Protein AF-A0A954T296-F1 (afdb_monomer_lite)

Foldseek 3Di:
DDDDDPDDDPPVVLVVVLVVVLVVVVVVPPPDDDDCPVVCVVVNVVSSCVSPDDPVVVVVVLVVVVVVVVVVLVPDPPNADDDDPVNLVVCLVVCVVVPPVVCVVDPRDHPVVNVVVVVVVVVDDDPPPPDDPDQPDVVVLVLLVVCCVPPLDDLVVSQVVCVVVVNPPADSVSSVVSVVVVVVDPPDDDPPSCPPPVPDD

pLDDT: mean 73.42, std 19.37, range [31.06, 94.88]

Structure (mmCIF, N/CA/C/O backbone):
data_AF-A0A954T296-F1
#
_entry.id   AF-A0A954T296-F1
#
loop_
_atom_site.group_PDB
_atom_site.id
_atom_site.type_symbol
_atom_site.label_atom_id
_atom_site.label_alt_id
_atom_site.label_comp_id
_atom_site.label_asym_id
_atom_site.label_entity_id
_atom_site.label_seq_id
_atom_site.pdbx_PDB_ins_code
_atom_site.Cartn_x
_atom_site.Cartn_y
_atom_site.Cartn_z
_atom_site.occupancy
_atom_site.B_iso_or_equiv
_atom_site.auth_seq_id
_atom_site.auth_comp_id
_atom_site.auth_asym_id
_atom_site.auth_atom_id
_atom_site.pdbx_PDB_model_num
ATOM 1 N N . MET A 1 1 ? -12.222 -3.143 -49.414 1.00 38.22 1 MET A N 1
ATOM 2 C CA . MET A 1 1 ? -10.826 -3.419 -49.016 1.00 38.22 1 MET A CA 1
ATOM 3 C C . MET A 1 1 ? -9.950 -2.341 -49.631 1.00 38.22 1 MET A C 1
ATOM 5 O O . MET A 1 1 ? -9.717 -2.391 -50.827 1.00 38.22 1 MET A O 1
ATOM 9 N N . SER A 1 2 ? -9.554 -1.333 -48.853 1.00 31.06 2 SER A N 1
ATOM 10 C CA . SER A 1 2 ? -8.568 -0.336 -49.282 1.00 31.06 2 SER A CA 1
ATOM 11 C C . SER A 1 2 ? -7.450 -0.344 -48.249 1.00 31.06 2 SER A C 1
ATOM 13 O O . SER A 1 2 ? -7.692 -0.088 -47.070 1.00 31.06 2 SER A O 1
ATOM 15 N N . LEU A 1 3 ? -6.270 -0.775 -48.687 1.00 32.06 3 LEU A N 1
ATOM 16 C CA . LEU A 1 3 ? -5.048 -0.835 -47.899 1.00 32.06 3 LEU A CA 1
ATOM 17 C C . LEU A 1 3 ? -4.532 0.596 -47.731 1.00 32.06 3 LEU A C 1
ATOM 19 O O . LEU A 1 3 ? -4.208 1.255 -48.716 1.00 32.06 3 LEU A O 1
ATOM 23 N N . ILE A 1 4 ? -4.463 1.080 -46.491 1.00 33.69 4 ILE A N 1
ATOM 24 C CA . ILE A 1 4 ? -3.758 2.324 -46.183 1.00 33.69 4 ILE A CA 1
ATOM 25 C C . ILE A 1 4 ? -2.266 2.012 -46.303 1.00 33.69 4 ILE A C 1
ATOM 27 O O . ILE A 1 4 ? -1.708 1.242 -45.523 1.00 33.69 4 ILE A O 1
ATOM 31 N N . SER A 1 5 ? -1.659 2.567 -47.348 1.00 33.56 5 SER A N 1
ATOM 32 C CA . SER A 1 5 ? -0.231 2.496 -47.625 1.00 33.56 5 SER A CA 1
ATOM 33 C C . SER A 1 5 ? 0.535 3.147 -46.472 1.00 33.56 5 SER A C 1
ATOM 35 O O . SER A 1 5 ? 0.354 4.332 -46.199 1.00 33.56 5 SER A O 1
ATOM 37 N N . VAL A 1 6 ? 1.368 2.371 -45.776 1.00 37.09 6 VAL A N 1
ATOM 38 C CA . VAL A 1 6 ? 2.318 2.895 -44.790 1.00 37.09 6 VAL A CA 1
ATOM 39 C C . VAL A 1 6 ? 3.430 3.583 -45.574 1.00 37.09 6 VAL A C 1
ATOM 41 O O . VAL 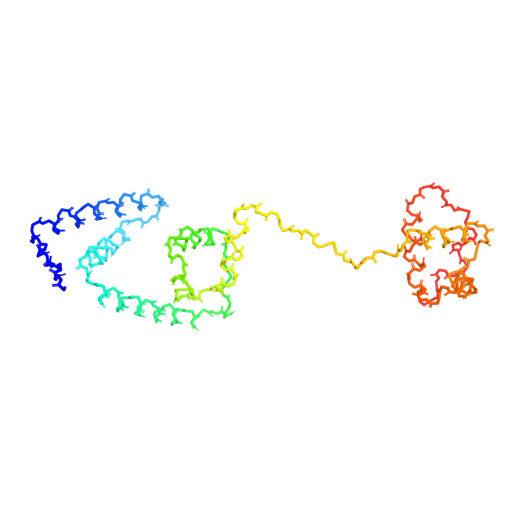A 1 6 ? 4.346 2.944 -46.093 1.00 37.09 6 VAL A O 1
ATOM 44 N N . SER A 1 7 ? 3.301 4.897 -45.724 1.00 35.94 7 SER A N 1
ATOM 45 C CA . SER A 1 7 ? 4.338 5.771 -46.258 1.00 35.94 7 SER A CA 1
ATOM 46 C C . SER A 1 7 ? 5.620 5.611 -45.439 1.00 35.94 7 SER A C 1
ATOM 48 O O . SER A 1 7 ? 5.612 5.772 -44.218 1.00 35.94 7 SER A O 1
ATOM 50 N N . ARG A 1 8 ? 6.714 5.271 -46.136 1.00 38.06 8 ARG A N 1
ATOM 51 C CA . ARG A 1 8 ? 8.088 5.319 -45.622 1.00 38.06 8 ARG A CA 1
ATOM 52 C C . ARG A 1 8 ? 8.321 6.671 -44.959 1.00 38.06 8 ARG A C 1
ATOM 54 O O . ARG A 1 8 ? 8.114 7.702 -45.586 1.00 38.06 8 ARG A O 1
ATOM 61 N N . ILE A 1 9 ? 8.768 6.634 -43.713 1.00 41.69 9 ILE A N 1
ATOM 62 C CA . ILE A 1 9 ? 9.312 7.794 -43.017 1.00 41.69 9 ILE A CA 1
ATOM 63 C C . ILE A 1 9 ? 10.665 8.098 -43.670 1.00 41.69 9 ILE A C 1
ATOM 65 O O . ILE A 1 9 ? 11.522 7.215 -43.756 1.00 41.69 9 ILE A O 1
ATOM 69 N N . ASP A 1 10 ? 10.824 9.317 -44.183 1.00 37.44 10 ASP A N 1
ATOM 70 C CA . ASP A 1 10 ? 12.062 9.779 -44.804 1.00 37.44 10 ASP A CA 1
ATOM 71 C C . ASP A 1 10 ? 13.219 9.768 -43.782 1.00 37.44 10 ASP A C 1
ATOM 73 O O . ASP A 1 10 ? 13.069 10.291 -42.672 1.00 37.44 10 ASP A O 1
ATOM 77 N N . PRO A 1 11 ? 14.406 9.237 -44.135 1.00 47.84 11 PRO A N 1
ATOM 78 C CA . PRO A 1 11 ? 15.534 9.079 -43.209 1.00 47.84 11 PRO A CA 1
ATOM 79 C C . PRO A 1 11 ? 16.106 10.407 -42.676 1.00 47.84 11 PRO A C 1
ATOM 81 O O . PRO A 1 11 ? 16.862 10.400 -41.709 1.00 47.84 11 PRO A O 1
ATOM 84 N N . GLY A 1 12 ? 15.724 11.551 -43.259 1.00 45.34 12 GLY A N 1
ATOM 85 C CA . GLY A 1 12 ? 16.103 12.889 -42.787 1.00 45.34 12 GLY A CA 1
ATOM 86 C C . GLY A 1 12 ? 15.240 13.447 -41.645 1.00 45.34 12 GLY A C 1
ATOM 87 O O . GLY A 1 12 ? 15.661 14.393 -40.987 1.00 45.34 12 GLY A O 1
ATOM 88 N N . GLN A 1 13 ? 14.059 12.875 -41.373 1.00 44.88 13 GLN A N 1
ATOM 89 C CA . GLN A 1 13 ? 13.186 13.319 -40.270 1.00 44.88 13 GLN A CA 1
ATOM 90 C C . GLN A 1 13 ? 13.505 12.626 -38.936 1.00 44.88 13 GLN A C 1
ATOM 92 O O . GLN A 1 13 ? 13.221 13.180 -37.876 1.00 44.88 13 GLN A O 1
ATOM 97 N N . GLY A 1 14 ? 14.145 11.450 -38.972 1.00 43.03 14 GLY A N 1
ATOM 98 C CA . GLY A 1 14 ? 14.563 10.724 -37.766 1.00 43.03 14 GLY A CA 1
ATOM 99 C C . GLY A 1 14 ? 15.641 11.457 -36.963 1.00 43.03 14 GLY A C 1
ATOM 100 O O . GLY A 1 14 ? 15.586 11.471 -35.740 1.00 43.03 14 GLY A O 1
ATOM 101 N N . PHE A 1 15 ? 16.569 12.142 -37.639 1.00 46.16 15 PHE A N 1
ATOM 102 C CA . PHE A 1 15 ? 17.674 12.855 -36.990 1.00 46.16 15 PHE A CA 1
ATOM 103 C C . PHE A 1 15 ? 17.194 14.050 -36.147 1.00 46.16 15 PHE A C 1
ATOM 105 O O . PHE A 1 15 ? 17.626 14.216 -35.011 1.00 46.16 15 PHE A O 1
ATOM 112 N N . LEU A 1 16 ? 16.233 14.830 -36.657 1.00 42.69 16 LEU A N 1
ATOM 113 C CA . LEU A 1 16 ? 15.689 15.998 -35.951 1.00 42.69 16 LEU A CA 1
ATOM 114 C C . LEU A 1 16 ? 14.799 15.612 -34.760 1.00 42.69 16 LEU A C 1
ATOM 116 O O . LEU A 1 16 ? 14.793 16.312 -3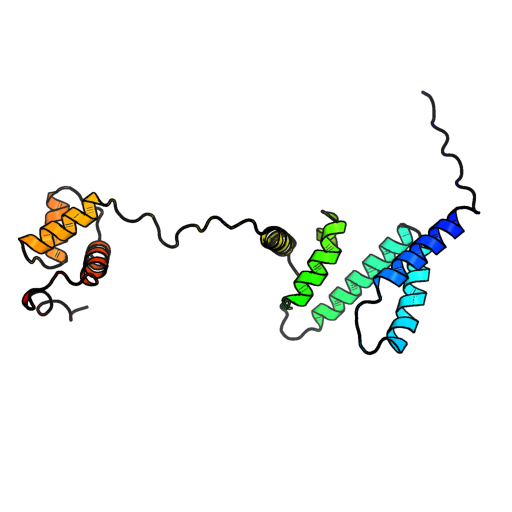3.750 1.00 42.69 16 LEU A O 1
ATOM 120 N N . LEU A 1 17 ? 14.079 14.486 -34.844 1.00 51.41 17 LEU A N 1
ATOM 121 C CA . LEU A 1 17 ? 13.329 13.941 -33.705 1.00 51.41 17 LEU A CA 1
ATOM 122 C C . LEU A 1 17 ? 14.270 13.394 -32.625 1.00 51.41 17 LEU A C 1
ATOM 124 O O . LEU A 1 17 ? 14.007 13.561 -31.440 1.00 51.41 17 LEU A O 1
ATOM 128 N N . GLN A 1 18 ? 15.387 12.791 -33.023 1.00 51.03 18 GLN A N 1
ATOM 129 C CA . GLN A 1 18 ? 16.366 12.219 -32.104 1.00 51.03 18 GLN A CA 1
ATOM 130 C C . GLN A 1 18 ? 17.179 13.292 -31.367 1.00 51.03 18 GLN A C 1
ATOM 132 O O . GLN A 1 18 ? 17.435 13.154 -30.173 1.00 51.03 18 GLN A O 1
ATOM 137 N N . GLU A 1 19 ? 17.521 14.389 -32.044 1.00 51.81 19 GLU A N 1
ATOM 138 C CA . GLU A 1 19 ? 18.180 15.550 -31.436 1.00 51.81 19 GLU A CA 1
ATOM 139 C C . GLU A 1 19 ? 17.227 16.318 -30.502 1.00 51.81 19 GLU A C 1
ATOM 141 O O . GLU A 1 19 ? 17.625 16.732 -29.413 1.00 51.81 19 GLU A O 1
ATOM 146 N N . ALA A 1 20 ? 15.942 16.433 -30.865 1.00 54.97 20 ALA A N 1
ATOM 147 C CA . ALA A 1 20 ? 14.915 17.015 -29.999 1.00 54.97 20 ALA A CA 1
ATOM 148 C C . ALA A 1 20 ? 14.696 16.187 -28.720 1.00 54.97 20 ALA A C 1
ATOM 150 O O . ALA A 1 20 ? 14.725 16.747 -27.626 1.00 54.97 20 ALA A O 1
ATOM 151 N N . VAL A 1 21 ? 14.565 14.860 -28.842 1.00 59.75 21 VAL A N 1
ATOM 152 C CA . VAL A 1 21 ? 14.421 13.945 -27.694 1.00 59.75 21 VAL A CA 1
ATOM 153 C C . VAL A 1 21 ? 15.677 13.952 -26.819 1.00 59.75 21 VAL A C 1
ATOM 155 O O . VAL A 1 21 ? 15.570 13.988 -25.595 1.00 59.75 21 VAL A O 1
ATOM 158 N N . TYR A 1 22 ? 16.873 13.980 -27.418 1.00 60.78 22 TYR A N 1
ATOM 159 C CA . TYR A 1 22 ? 18.129 14.083 -26.672 1.00 60.78 22 TYR A CA 1
ATOM 160 C C . TYR A 1 22 ? 18.211 15.394 -25.876 1.00 60.78 22 TYR A C 1
ATOM 162 O O . TYR A 1 22 ? 18.484 15.369 -24.675 1.00 60.78 22 TYR A O 1
ATOM 170 N N . ASN A 1 23 ? 17.905 16.530 -26.506 1.00 58.56 23 ASN A N 1
ATOM 171 C CA . ASN A 1 23 ? 17.938 17.838 -25.851 1.00 58.56 23 ASN A CA 1
ATOM 172 C C . ASN A 1 23 ? 16.878 17.969 -24.743 1.00 58.56 23 ASN A C 1
ATOM 174 O O . ASN A 1 23 ? 17.166 18.556 -23.697 1.00 58.56 23 ASN A O 1
ATOM 178 N N . GLU A 1 24 ? 15.693 17.381 -24.930 1.00 61.31 24 GLU A N 1
ATOM 179 C CA . GLU A 1 24 ? 14.612 17.340 -23.934 1.00 61.31 24 GLU A CA 1
ATOM 180 C C . GLU A 1 24 ? 14.962 16.428 -22.738 1.00 61.31 24 GLU A C 1
ATOM 182 O O . GLU A 1 24 ? 14.734 16.788 -21.580 1.00 61.31 24 GLU A O 1
ATOM 187 N N . CYS A 1 25 ? 15.614 15.285 -22.982 1.00 49.03 25 CYS A N 1
ATOM 188 C CA . CYS A 1 25 ? 16.133 14.414 -21.921 1.00 49.03 25 CYS A CA 1
ATOM 189 C C . CYS A 1 25 ? 17.262 15.067 -21.110 1.00 49.03 25 CYS A C 1
ATOM 191 O O . CYS A 1 25 ? 17.300 14.913 -19.888 1.00 49.03 25 CYS A O 1
ATOM 193 N N . VAL A 1 26 ? 18.168 15.801 -21.764 1.00 57.69 26 VAL A N 1
ATOM 194 C CA . VAL A 1 26 ? 19.295 16.481 -21.102 1.00 57.69 26 VAL A CA 1
ATOM 195 C C . VAL A 1 26 ? 18.815 17.644 -20.225 1.00 57.69 26 VAL A C 1
ATOM 197 O O . VAL A 1 26 ? 19.321 17.816 -19.117 1.00 57.69 26 VAL A O 1
ATOM 200 N N . THR A 1 27 ? 17.797 18.401 -20.650 1.00 56.06 27 THR A N 1
ATOM 201 C CA . THR A 1 27 ? 17.244 19.503 -19.834 1.00 56.06 27 THR A CA 1
ATOM 202 C C . THR A 1 27 ? 16.496 19.017 -18.589 1.00 56.06 27 THR A C 1
ATOM 204 O O . THR A 1 27 ? 16.516 19.694 -17.562 1.00 56.06 27 THR A O 1
ATOM 207 N N . LEU A 1 28 ? 15.879 17.830 -18.620 1.00 50.50 28 LEU A N 1
ATOM 208 C CA . LEU A 1 28 ? 15.140 17.279 -17.473 1.00 50.50 28 LEU A CA 1
ATOM 209 C C . LEU A 1 28 ? 16.024 16.762 -16.320 1.00 50.50 28 LEU A C 1
ATOM 211 O O . LEU A 1 28 ? 15.500 16.510 -15.232 1.00 50.50 28 LEU A O 1
ATOM 215 N N . LEU A 1 29 ? 17.334 16.601 -16.532 1.00 51.47 29 LEU A N 1
ATOM 216 C CA . LEU A 1 29 ? 18.270 16.052 -15.540 1.00 51.47 29 LEU A CA 1
ATOM 217 C C . LEU A 1 29 ? 19.003 17.115 -14.702 1.00 51.47 29 LEU A C 1
ATOM 219 O O . LEU A 1 29 ? 19.676 16.760 -13.742 1.00 51.47 29 LEU A O 1
ATOM 223 N N . GLN A 1 30 ? 18.829 18.409 -14.984 1.00 45.38 30 GLN A N 1
ATOM 224 C CA . GLN A 1 30 ? 19.589 19.504 -14.355 1.00 45.38 30 GLN A CA 1
ATOM 225 C C . GLN A 1 30 ? 19.164 19.862 -12.910 1.00 45.38 30 GLN A C 1
ATOM 227 O O . GLN A 1 30 ? 19.377 20.986 -12.462 1.00 45.38 30 GLN A O 1
ATOM 232 N N . THR A 1 31 ? 18.550 18.946 -12.153 1.00 44.22 31 THR A N 1
ATOM 233 C CA . THR A 1 31 ? 18.159 19.201 -10.753 1.00 44.22 31 THR A CA 1
ATOM 234 C C . THR A 1 31 ? 18.686 18.137 -9.798 1.00 44.22 31 THR A C 1
ATOM 236 O O . THR A 1 31 ? 17.891 17.453 -9.156 1.00 44.22 31 THR A O 1
ATOM 239 N N . THR A 1 32 ? 20.001 18.003 -9.671 1.00 44.06 32 THR A N 1
ATOM 240 C CA . THR A 1 32 ? 20.633 17.488 -8.447 1.00 44.06 32 THR A CA 1
ATOM 241 C C . THR A 1 32 ? 22.044 18.041 -8.358 1.00 44.06 32 THR A C 1
ATOM 243 O O . THR A 1 32 ? 22.894 17.636 -9.131 1.00 44.06 32 THR A O 1
ATOM 246 N N . ASP A 1 33 ? 22.284 18.952 -7.418 1.00 46.22 33 ASP A N 1
ATOM 247 C CA . ASP A 1 33 ? 23.637 19.336 -7.028 1.00 46.22 33 ASP A CA 1
ATOM 248 C C . ASP A 1 33 ? 24.340 18.144 -6.344 1.00 46.22 33 ASP A C 1
ATOM 250 O O . ASP A 1 33 ? 23.827 17.635 -5.338 1.00 46.22 33 ASP A O 1
ATOM 254 N N . HIS A 1 34 ? 25.519 17.772 -6.870 1.00 50.69 34 HIS A N 1
ATOM 255 C CA . HIS A 1 34 ? 26.715 17.187 -6.221 1.00 50.69 34 HIS A CA 1
ATOM 256 C C . HIS A 1 34 ? 27.214 15.851 -6.833 1.00 50.69 34 HIS A C 1
ATOM 258 O O . HIS A 1 34 ? 26.543 14.824 -6.744 1.00 50.69 34 HIS A O 1
ATOM 264 N N . ASP A 1 35 ? 28.457 15.901 -7.350 1.00 50.50 35 ASP A N 1
ATOM 265 C CA . ASP A 1 35 ? 29.297 14.871 -8.012 1.00 50.50 35 ASP A CA 1
ATOM 266 C C . ASP A 1 35 ? 28.974 14.489 -9.483 1.00 50.50 35 ASP A C 1
ATOM 268 O O . ASP A 1 35 ? 29.150 13.347 -9.912 1.00 50.50 35 ASP A O 1
ATOM 272 N N . ASP A 1 36 ? 28.567 15.462 -10.305 1.00 53.78 36 ASP A N 1
ATOM 273 C CA . ASP A 1 36 ? 28.032 15.219 -11.658 1.00 53.78 36 ASP A CA 1
ATOM 274 C C . ASP A 1 36 ? 29.065 14.884 -12.760 1.00 53.78 36 ASP A C 1
ATOM 276 O O . ASP A 1 36 ? 28.729 14.191 -13.718 1.00 53.78 36 ASP A O 1
ATOM 280 N N . THR A 1 37 ? 30.347 15.257 -12.643 1.00 57.06 37 THR A N 1
ATOM 281 C CA . THR A 1 37 ? 31.303 15.143 -13.775 1.00 57.06 37 THR A CA 1
ATOM 282 C C . THR A 1 37 ? 31.635 13.700 -14.192 1.00 57.06 37 THR A C 1
ATOM 284 O O . THR A 1 37 ? 31.927 13.437 -15.360 1.00 57.06 37 THR A O 1
ATOM 287 N N . GLU A 1 38 ? 31.603 12.739 -13.264 1.00 56.12 38 GLU A N 1
ATOM 288 C CA . GLU A 1 38 ? 31.856 11.321 -13.578 1.00 56.12 38 GLU A CA 1
ATOM 289 C C . GLU A 1 38 ? 30.573 10.584 -13.992 1.00 56.12 38 GLU A C 1
ATOM 291 O O . GLU A 1 38 ? 30.613 9.685 -14.834 1.00 56.12 38 GLU A O 1
ATOM 296 N N . MET A 1 39 ? 29.423 11.007 -13.460 1.00 52.41 39 MET A N 1
ATOM 297 C CA . MET A 1 39 ? 28.110 10.484 -13.839 1.00 52.41 39 MET A CA 1
ATOM 298 C C . MET A 1 39 ? 27.710 10.939 -15.246 1.00 52.41 39 MET A C 1
ATOM 300 O O . MET A 1 39 ? 27.230 10.121 -16.030 1.00 52.41 39 MET A O 1
ATOM 304 N N . GLU A 1 40 ? 27.981 12.191 -15.618 1.00 58.53 40 GLU A N 1
ATOM 305 C CA . GLU A 1 40 ? 27.743 12.732 -16.963 1.00 58.53 40 GLU A CA 1
ATOM 306 C C . GLU A 1 40 ? 28.416 11.873 -18.046 1.00 58.53 40 GLU A C 1
ATOM 308 O O . GLU A 1 40 ? 27.786 11.489 -19.035 1.00 58.53 40 GLU A O 1
ATOM 313 N N . LYS A 1 41 ? 29.670 11.462 -17.825 1.00 61.50 41 LYS A N 1
ATOM 314 C CA . LYS A 1 41 ? 30.449 10.661 -18.789 1.00 61.50 41 LYS A CA 1
ATOM 315 C C . LYS A 1 41 ? 29.846 9.288 -19.081 1.00 61.50 41 LYS A C 1
ATOM 317 O O . LYS A 1 41 ? 30.090 8.745 -20.155 1.00 61.50 41 LYS A O 1
ATOM 322 N N . ILE A 1 42 ? 29.078 8.724 -18.149 1.00 65.38 42 ILE A N 1
ATOM 323 C CA . ILE A 1 42 ? 28.449 7.403 -18.296 1.00 65.38 42 ILE A CA 1
ATOM 324 C C . ILE A 1 42 ? 26.989 7.546 -18.742 1.00 65.38 42 ILE A C 1
ATOM 326 O O . ILE A 1 42 ? 26.513 6.783 -19.583 1.00 65.38 42 ILE A O 1
ATOM 330 N N . VAL A 1 43 ? 26.278 8.545 -18.222 1.00 66.38 43 VAL A N 1
ATOM 331 C CA . VAL A 1 43 ? 24.852 8.751 -18.490 1.00 66.38 43 VAL A CA 1
ATOM 332 C C . VAL A 1 43 ? 24.618 9.271 -19.912 1.00 66.38 43 VAL A C 1
ATOM 334 O O . VAL A 1 43 ? 23.711 8.782 -20.584 1.00 66.38 43 VAL A O 1
ATOM 337 N N . HIS A 1 44 ? 25.456 10.177 -20.427 1.00 70.62 44 HIS A N 1
ATOM 338 C CA . HIS A 1 44 ? 25.314 10.711 -21.789 1.00 70.62 44 HIS A CA 1
ATOM 339 C C . HIS A 1 44 ? 25.415 9.659 -22.910 1.00 70.62 44 HIS A C 1
ATOM 341 O O . HIS A 1 44 ? 24.511 9.615 -23.750 1.00 70.62 44 HIS A O 1
ATOM 347 N N . PRO A 1 45 ? 26.437 8.779 -22.957 1.00 75.75 45 PRO A N 1
ATOM 348 C CA . PRO A 1 45 ? 26.507 7.750 -23.993 1.00 75.75 45 PRO A CA 1
ATOM 349 C C . PRO A 1 45 ? 25.400 6.700 -23.851 1.00 75.75 45 PRO A C 1
ATOM 351 O O . PRO A 1 45 ? 24.890 6.220 -24.863 1.00 75.75 45 PRO A O 1
ATOM 354 N N . LEU A 1 46 ? 24.970 6.379 -22.625 1.00 70.88 46 LEU A N 1
ATOM 355 C CA . LEU A 1 46 ? 23.828 5.486 -22.407 1.00 70.88 46 LEU A CA 1
ATOM 356 C C . LEU A 1 46 ? 22.521 6.093 -22.923 1.00 70.88 46 LEU A C 1
ATOM 358 O O . LEU A 1 46 ? 21.752 5.399 -23.582 1.00 70.88 46 LEU A O 1
ATOM 362 N N . LEU A 1 47 ? 22.281 7.382 -22.678 1.00 72.56 47 LEU A N 1
ATOM 363 C CA . LEU A 1 47 ? 21.109 8.087 -23.198 1.00 72.56 47 LEU A CA 1
ATOM 364 C C . LEU A 1 47 ? 21.118 8.151 -24.726 1.00 72.56 47 LEU A C 1
ATOM 366 O O . LEU A 1 47 ? 20.088 7.893 -25.342 1.00 72.56 47 LEU A O 1
ATOM 370 N N . ALA A 1 48 ? 22.269 8.424 -25.345 1.00 73.81 48 ALA A N 1
ATOM 371 C CA . ALA A 1 48 ? 22.405 8.420 -26.802 1.00 73.81 48 ALA A CA 1
ATOM 372 C C . ALA A 1 48 ? 22.170 7.019 -27.404 1.00 73.81 48 ALA A C 1
ATOM 374 O O . ALA A 1 48 ? 21.514 6.881 -28.440 1.00 73.81 48 ALA A O 1
ATOM 375 N N . MET A 1 49 ? 22.654 5.969 -26.734 1.00 75.19 49 MET A N 1
ATOM 376 C CA . MET A 1 49 ? 22.402 4.580 -27.125 1.00 75.19 49 MET A CA 1
ATOM 377 C C . MET A 1 49 ? 20.914 4.223 -27.003 1.00 75.19 49 MET A C 1
ATOM 379 O O . MET A 1 49 ? 20.350 3.648 -27.922 1.00 75.19 49 MET A O 1
ATOM 383 N N . ILE A 1 50 ? 20.253 4.606 -25.909 1.00 75.56 50 ILE A N 1
ATOM 384 C CA . ILE A 1 50 ? 18.817 4.364 -25.699 1.00 75.56 50 ILE A CA 1
ATOM 385 C C . ILE A 1 50 ? 17.967 5.154 -26.705 1.00 75.56 50 ILE A C 1
ATOM 387 O O . ILE A 1 50 ? 17.019 4.605 -27.255 1.00 75.56 50 ILE A O 1
ATOM 391 N N . ALA A 1 51 ? 18.316 6.411 -26.989 1.00 74.62 51 ALA A N 1
ATOM 392 C CA . ALA A 1 51 ? 17.591 7.263 -27.935 1.00 74.62 51 ALA A CA 1
ATOM 393 C C . ALA A 1 51 ? 17.717 6.798 -29.397 1.00 74.62 51 ALA A C 1
ATOM 395 O O . ALA A 1 51 ? 16.863 7.122 -30.217 1.00 74.62 51 ALA A O 1
ATOM 396 N N . SER A 1 52 ? 18.776 6.048 -29.722 1.00 74.31 52 SER A N 1
ATOM 397 C CA . SER A 1 52 ? 18.994 5.449 -31.047 1.00 74.31 52 SER A CA 1
ATOM 398 C C . SER A 1 52 ? 18.543 3.987 -31.146 1.00 74.31 52 SER A C 1
ATOM 400 O O . SER A 1 52 ? 18.561 3.419 -32.239 1.00 74.31 52 SER A O 1
ATOM 402 N N . ALA A 1 53 ? 18.140 3.376 -30.029 1.00 76.56 53 ALA A N 1
ATOM 403 C CA . ALA A 1 53 ? 17.773 1.970 -29.957 1.00 76.56 53 ALA A CA 1
ATOM 404 C C . ALA A 1 53 ? 16.345 1.713 -30.456 1.00 76.56 53 ALA A C 1
ATOM 406 O O . ALA A 1 53 ? 15.409 2.471 -30.206 1.00 76.56 53 ALA A O 1
ATOM 407 N N . THR A 1 54 ? 16.165 0.574 -31.117 1.00 80.75 54 THR A N 1
ATOM 408 C CA . THR A 1 54 ? 14.847 0.039 -31.476 1.00 80.75 54 THR A CA 1
ATOM 409 C C . THR A 1 54 ? 14.126 -0.545 -30.254 1.00 80.75 54 THR A C 1
ATOM 411 O O . THR A 1 54 ? 14.761 -0.981 -29.293 1.00 80.75 54 THR A O 1
ATOM 414 N N . ASP A 1 55 ? 12.795 -0.679 -30.306 1.00 80.00 55 ASP A N 1
ATOM 415 C CA . ASP A 1 55 ? 11.993 -1.271 -29.213 1.00 80.00 55 ASP A CA 1
ATOM 416 C C . ASP A 1 55 ? 12.501 -2.652 -28.753 1.00 80.00 55 ASP A C 1
ATOM 418 O O . ASP A 1 55 ? 12.437 -3.004 -27.573 1.00 80.00 55 ASP A O 1
ATOM 422 N N . ARG A 1 56 ? 13.051 -3.449 -29.681 1.00 80.19 56 ARG A N 1
ATOM 423 C CA . ARG A 1 56 ? 13.633 -4.769 -29.378 1.00 80.19 56 ARG A CA 1
ATOM 424 C C . ARG A 1 56 ? 14.927 -4.670 -28.577 1.00 80.19 56 ARG A C 1
ATOM 426 O O . ARG A 1 56 ? 15.215 -5.558 -27.778 1.00 80.19 56 ARG A O 1
ATOM 433 N N . GLU A 1 57 ? 15.724 -3.639 -28.816 1.00 82.50 57 GLU A N 1
ATOM 434 C CA . GLU A 1 57 ? 16.963 -3.385 -28.081 1.00 82.50 57 GLU A CA 1
ATOM 435 C C . GLU A 1 57 ? 16.654 -2.822 -26.694 1.00 82.50 57 GLU A C 1
ATOM 437 O O . GLU A 1 57 ? 17.211 -3.308 -25.710 1.00 82.50 57 GLU A O 1
ATOM 442 N N . LEU A 1 58 ? 15.671 -1.922 -26.590 1.00 86.00 58 LEU A N 1
ATOM 443 C CA . LEU A 1 58 ? 15.169 -1.430 -25.303 1.00 86.00 58 LEU A CA 1
ATOM 444 C C . LEU A 1 58 ? 14.668 -2.568 -24.406 1.00 86.00 58 LEU A C 1
ATOM 446 O O . LEU A 1 58 ? 14.992 -2.605 -23.218 1.00 86.00 58 LEU A O 1
ATOM 450 N N . ALA A 1 59 ? 13.942 -3.540 -24.968 1.00 86.25 59 ALA A N 1
ATOM 451 C CA . ALA A 1 59 ? 13.492 -4.715 -24.222 1.00 86.25 59 ALA A CA 1
ATOM 452 C C . ALA A 1 59 ? 14.667 -5.517 -23.628 1.00 86.25 59 ALA A C 1
ATOM 454 O O . ALA A 1 59 ? 14.622 -5.892 -22.454 1.00 86.25 59 ALA A O 1
ATOM 455 N N . LYS A 1 60 ? 15.746 -5.717 -24.401 1.00 89.62 60 LYS A N 1
ATOM 456 C CA . LYS A 1 60 ? 16.964 -6.399 -23.928 1.00 89.62 60 LYS A CA 1
ATOM 457 C C . LYS A 1 60 ? 17.663 -5.618 -22.816 1.00 89.62 60 LYS A C 1
ATOM 459 O O . LYS A 1 60 ? 18.131 -6.221 -21.853 1.00 89.62 60 LYS A O 1
ATOM 464 N N . TYR A 1 61 ? 17.717 -4.290 -22.916 1.00 88.94 61 TYR A N 1
ATOM 465 C CA . TYR A 1 61 ? 18.290 -3.452 -21.859 1.00 88.94 61 TYR A CA 1
ATOM 466 C C . TYR A 1 61 ? 17.482 -3.536 -20.564 1.00 88.94 61 TYR A C 1
ATOM 468 O O . TYR A 1 61 ? 18.061 -3.694 -19.490 1.00 88.94 61 TYR A O 1
ATOM 476 N N . VAL A 1 62 ? 16.149 -3.498 -20.647 1.00 89.69 62 VAL A N 1
ATOM 477 C CA . VAL A 1 62 ? 15.283 -3.664 -19.471 1.00 89.69 62 VAL A CA 1
ATOM 478 C C . VAL A 1 62 ? 15.473 -5.041 -18.835 1.00 89.69 62 VAL A C 1
ATOM 480 O O . VAL A 1 62 ? 15.547 -5.134 -17.611 1.00 89.69 62 VAL A O 1
ATOM 483 N N . GLU A 1 63 ? 15.570 -6.103 -19.635 1.00 91.19 63 GLU A N 1
ATOM 484 C CA . GLU A 1 63 ? 15.815 -7.461 -19.136 1.00 91.19 63 GLU A CA 1
ATOM 485 C C . GLU A 1 63 ? 17.153 -7.559 -18.390 1.00 91.19 63 GLU A C 1
ATOM 487 O O . GLU A 1 63 ? 17.194 -8.041 -17.255 1.00 91.19 63 GLU A O 1
ATOM 492 N N . PHE A 1 64 ? 18.221 -7.014 -18.973 1.00 93.12 64 PHE A N 1
ATOM 493 C CA . PHE A 1 64 ? 19.537 -6.960 -18.340 1.00 93.12 64 PHE A CA 1
ATOM 494 C C . PHE A 1 64 ? 19.503 -6.197 -17.006 1.00 93.12 64 PHE A C 1
ATOM 496 O O . PHE A 1 64 ? 19.924 -6.723 -15.974 1.00 93.12 64 PHE A O 1
ATOM 503 N N . LEU A 1 65 ? 18.915 -4.995 -16.989 1.00 92.19 65 LEU A N 1
ATOM 504 C CA . LEU A 1 65 ? 18.809 -4.173 -15.779 1.00 92.19 65 LEU A CA 1
ATOM 505 C C . LEU A 1 65 ? 17.930 -4.820 -14.698 1.00 92.19 65 LEU A C 1
ATOM 507 O O . LEU A 1 65 ? 18.173 -4.630 -13.502 1.00 92.19 65 LEU A O 1
ATOM 511 N N . LYS A 1 66 ? 16.900 -5.587 -15.079 1.00 91.62 66 LYS A N 1
ATOM 512 C CA . LYS A 1 66 ? 16.097 -6.372 -14.127 1.00 91.62 66 LYS A CA 1
ATOM 513 C C . LYS A 1 66 ? 16.944 -7.451 -13.456 1.00 91.62 66 LYS A C 1
ATOM 515 O O . LYS A 1 66 ? 16.829 -7.625 -12.239 1.00 91.62 66 LYS A O 1
ATOM 520 N N . GLU A 1 67 ? 17.799 -8.134 -14.211 1.00 94.81 67 GLU A N 1
ATOM 521 C CA . GLU A 1 67 ? 18.668 -9.177 -13.665 1.00 94.81 67 GLU A CA 1
ATOM 522 C C . GLU A 1 67 ? 19.788 -8.596 -12.790 1.00 94.81 67 GLU A C 1
ATOM 524 O O . GLU A 1 67 ? 20.015 -9.089 -11.683 1.00 94.81 67 GLU A O 1
ATOM 529 N N . GLU A 1 68 ? 20.406 -7.478 -13.181 1.00 94.50 68 GLU A N 1
ATOM 530 C CA . GLU A 1 68 ? 21.347 -6.768 -12.302 1.00 94.50 68 GLU A CA 1
ATOM 531 C C . GLU A 1 68 ? 20.688 -6.360 -10.980 1.00 94.50 68 GLU A C 1
ATOM 533 O O . GLU A 1 68 ? 21.208 -6.650 -9.898 1.00 94.50 68 GLU A O 1
ATOM 538 N N . ASN A 1 69 ? 19.490 -5.766 -11.043 1.00 93.00 69 ASN A N 1
ATOM 539 C CA . ASN A 1 69 ? 18.721 -5.427 -9.847 1.00 93.00 69 ASN A CA 1
ATOM 540 C C . ASN A 1 69 ? 18.424 -6.662 -8.988 1.00 93.00 69 ASN A C 1
ATOM 542 O O . ASN A 1 69 ? 18.480 -6.585 -7.758 1.00 93.00 69 ASN A O 1
ATOM 546 N N . ARG A 1 70 ? 18.128 -7.813 -9.598 1.00 91.25 70 ARG A N 1
ATOM 547 C CA . ARG A 1 70 ? 17.910 -9.072 -8.875 1.00 91.25 70 ARG A CA 1
ATOM 548 C C . ARG A 1 70 ? 19.165 -9.513 -8.123 1.00 91.25 70 ARG A C 1
ATOM 550 O O . ARG A 1 70 ? 19.069 -9.838 -6.936 1.00 91.25 70 ARG A O 1
ATOM 557 N N . ILE A 1 71 ? 20.324 -9.483 -8.779 1.00 93.69 71 ILE A N 1
ATOM 558 C CA . ILE A 1 71 ? 21.618 -9.844 -8.186 1.00 93.69 71 ILE A CA 1
ATOM 559 C C . ILE A 1 71 ? 21.960 -8.897 -7.033 1.00 93.69 71 ILE A C 1
ATOM 561 O O . ILE A 1 71 ? 22.309 -9.355 -5.942 1.00 93.69 71 ILE A O 1
ATOM 565 N N . LEU A 1 72 ? 21.817 -7.586 -7.239 1.00 91.31 72 LEU A N 1
ATOM 566 C CA . LEU A 1 72 ? 22.082 -6.581 -6.209 1.00 91.31 72 LEU A CA 1
ATOM 567 C C . LEU A 1 72 ? 21.198 -6.805 -4.983 1.00 91.31 72 LEU A C 1
ATOM 569 O O . LEU A 1 72 ? 21.697 -6.855 -3.860 1.00 91.31 72 LEU A O 1
ATOM 573 N N . ARG A 1 73 ? 19.899 -7.035 -5.189 1.00 88.88 73 ARG A N 1
ATOM 574 C CA . ARG A 1 73 ? 18.948 -7.309 -4.102 1.00 88.88 73 ARG A CA 1
ATOM 575 C C . ARG A 1 73 ? 19.273 -8.592 -3.344 1.00 88.88 73 ARG A C 1
ATOM 577 O O . ARG A 1 73 ? 19.110 -8.618 -2.127 1.00 88.88 73 ARG A O 1
ATOM 584 N N . ALA A 1 74 ? 19.754 -9.631 -4.027 1.00 90.19 74 ALA A N 1
ATOM 585 C CA . ALA A 1 74 ? 20.175 -10.876 -3.386 1.00 90.19 74 ALA A CA 1
ATOM 586 C C . ALA A 1 74 ? 21.388 -10.687 -2.453 1.00 90.19 74 ALA A C 1
ATOM 588 O O . ALA A 1 74 ? 21.542 -11.444 -1.496 1.00 90.19 74 ALA A O 1
ATOM 589 N N . ARG A 1 75 ? 22.221 -9.667 -2.704 1.00 90.94 75 ARG A N 1
ATOM 590 C CA . ARG A 1 75 ? 23.408 -9.337 -1.899 1.00 90.94 75 ARG A CA 1
ATOM 591 C C . ARG A 1 75 ? 23.116 -8.420 -0.706 1.00 90.94 75 ARG A C 1
ATOM 593 O O . ARG A 1 75 ? 23.990 -8.253 0.140 1.00 90.94 75 ARG A O 1
ATOM 600 N N . VAL A 1 76 ? 21.924 -7.822 -0.612 1.00 88.19 76 VAL A N 1
ATOM 601 C CA . VAL A 1 76 ? 21.597 -6.891 0.481 1.00 88.19 76 VAL A CA 1
ATOM 602 C C . VAL A 1 76 ? 21.420 -7.652 1.807 1.00 88.19 76 VAL A C 1
ATOM 604 O O . VAL A 1 76 ? 20.532 -8.509 1.908 1.00 88.19 76 VAL A O 1
ATOM 607 N N . PRO A 1 77 ? 22.209 -7.337 2.854 1.00 82.00 77 PRO A N 1
ATOM 608 C CA . PRO A 1 77 ? 22.055 -7.963 4.161 1.00 82.00 77 PRO A CA 1
ATOM 609 C C . PRO A 1 77 ? 20.698 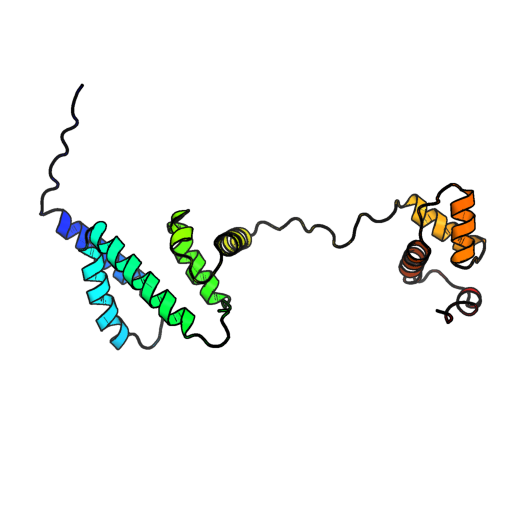-7.585 4.767 1.00 82.00 77 PRO A C 1
ATOM 611 O O . PRO A 1 77 ? 20.276 -6.433 4.721 1.00 82.00 77 PRO A O 1
ATOM 614 N N . GLY A 1 78 ? 19.989 -8.564 5.332 1.00 73.00 78 GLY A N 1
ATOM 615 C CA . GLY A 1 78 ? 18.693 -8.327 5.975 1.00 73.00 78 GLY A CA 1
ATOM 616 C C . GLY A 1 78 ? 17.461 -8.386 5.063 1.00 73.00 78 GLY A C 1
ATOM 617 O O . GLY A 1 78 ? 16.387 -8.050 5.545 1.00 73.00 78 GLY A O 1
ATOM 618 N N . LYS A 1 79 ? 17.580 -8.855 3.804 1.00 74.25 79 LYS A N 1
ATOM 619 C CA . LYS A 1 79 ? 16.525 -9.230 2.814 1.00 74.25 79 LYS A CA 1
ATOM 620 C C . LYS A 1 79 ? 15.418 -8.209 2.481 1.00 74.25 79 LYS A C 1
ATOM 622 O O . LYS A 1 79 ? 14.834 -8.305 1.402 1.00 74.25 79 LYS A O 1
ATOM 627 N N . GLN A 1 80 ? 15.109 -7.245 3.342 1.00 81.88 80 GLN A N 1
ATOM 628 C CA . GLN A 1 80 ? 14.028 -6.286 3.174 1.00 81.88 80 GLN A CA 1
ATOM 629 C C . GLN A 1 80 ? 14.587 -4.879 2.968 1.00 81.88 80 GLN A C 1
ATOM 631 O O . GLN A 1 80 ? 15.192 -4.287 3.855 1.00 81.88 80 GLN A O 1
ATOM 636 N N . ILE A 1 81 ? 14.335 -4.321 1.784 1.00 87.19 81 ILE A N 1
ATOM 637 C CA . ILE A 1 81 ? 14.683 -2.937 1.458 1.00 87.19 81 ILE A CA 1
ATOM 638 C C . ILE A 1 81 ? 13.519 -2.039 1.878 1.00 87.19 81 ILE A C 1
ATOM 640 O O . ILE A 1 81 ? 12.425 -2.104 1.310 1.00 87.19 81 ILE A O 1
ATOM 644 N N . HIS A 1 82 ? 13.746 -1.208 2.893 1.00 88.56 82 HIS A N 1
ATOM 645 C CA . HIS A 1 82 ? 12.777 -0.217 3.343 1.00 88.56 82 HIS A CA 1
ATOM 646 C C . HIS A 1 82 ? 12.950 1.084 2.567 1.00 88.56 82 HIS A C 1
ATOM 648 O O . HIS A 1 82 ? 13.980 1.739 2.669 1.00 88.56 82 HIS A O 1
ATOM 654 N N . THR A 1 83 ? 11.912 1.480 1.832 1.00 90.50 83 THR A N 1
ATOM 655 C CA . THR A 1 83 ? 11.921 2.748 1.098 1.00 90.50 83 THR A CA 1
ATOM 656 C C . THR A 1 83 ? 11.804 3.944 2.040 1.00 90.50 83 THR A C 1
ATOM 658 O O . THR A 1 83 ? 10.910 3.983 2.899 1.00 90.50 83 THR A O 1
ATOM 661 N N . LYS A 1 84 ? 12.662 4.944 1.846 1.00 92.94 84 LYS A N 1
ATOM 662 C CA . LYS A 1 84 ? 12.612 6.260 2.498 1.00 92.94 84 LYS A CA 1
ATOM 663 C C . LYS A 1 84 ? 11.592 7.171 1.800 1.00 92.94 84 LYS A C 1
ATOM 665 O O . LYS A 1 84 ? 11.293 6.953 0.629 1.00 92.94 84 LYS A O 1
ATOM 670 N N . PRO A 1 85 ? 11.054 8.208 2.469 1.00 91.88 85 PRO A N 1
ATOM 671 C CA . PRO A 1 85 ? 10.045 9.090 1.873 1.00 91.88 85 PRO A CA 1
ATOM 672 C C . PRO A 1 85 ? 10.439 9.678 0.507 1.00 91.88 85 PRO A C 1
ATOM 674 O O . PRO A 1 85 ? 9.660 9.573 -0.434 1.00 91.88 85 PRO A O 1
ATOM 677 N N . HIS A 1 86 ? 11.668 10.181 0.364 1.00 91.81 86 HIS A N 1
ATOM 678 C CA . HIS A 1 86 ? 12.161 10.753 -0.896 1.00 91.81 86 HIS A CA 1
ATOM 679 C C . HIS A 1 86 ? 12.319 9.707 -2.018 1.00 91.81 86 HIS A C 1
ATOM 681 O O . HIS A 1 86 ? 12.085 9.997 -3.186 1.00 91.81 86 HIS A O 1
ATOM 687 N N . GLU A 1 87 ? 12.674 8.459 -1.690 1.00 93.06 87 GLU A N 1
ATOM 688 C CA . GLU A 1 87 ? 12.738 7.369 -2.675 1.00 93.06 87 GLU A CA 1
ATOM 689 C C . GLU A 1 87 ? 11.343 7.043 -3.211 1.00 93.06 87 GLU A C 1
ATOM 691 O O . GLU A 1 87 ? 11.176 6.812 -4.408 1.00 93.06 87 GLU A O 1
ATOM 696 N N . ARG A 1 88 ? 10.330 7.056 -2.333 1.00 94.12 88 ARG A N 1
ATOM 697 C CA . ARG A 1 88 ? 8.929 6.832 -2.720 1.00 94.12 88 ARG A CA 1
ATOM 698 C C . ARG A 1 88 ? 8.437 7.920 -3.663 1.00 94.12 88 ARG A C 1
ATOM 700 O O . ARG A 1 88 ? 7.776 7.597 -4.641 1.00 94.12 88 ARG A O 1
ATOM 707 N N . GLU A 1 89 ? 8.778 9.174 -3.391 1.00 91.94 89 GLU A N 1
ATOM 708 C CA . GLU A 1 89 ? 8.426 10.307 -4.249 1.00 91.94 89 GLU A CA 1
ATOM 709 C C . GLU A 1 89 ? 9.027 10.164 -5.654 1.00 91.94 89 GLU A C 1
ATOM 711 O O . GLU A 1 89 ? 8.302 10.267 -6.644 1.00 91.94 89 GLU A O 1
ATOM 716 N N . ARG A 1 90 ? 10.317 9.808 -5.760 1.00 92.31 90 ARG A N 1
ATOM 717 C CA . ARG A 1 90 ? 10.960 9.538 -7.059 1.00 92.31 90 ARG A CA 1
ATOM 718 C C . ARG A 1 90 ? 10.289 8.389 -7.813 1.00 92.31 90 ARG A C 1
ATOM 720 O O . ARG A 1 90 ? 10.013 8.518 -9.004 1.00 92.31 90 ARG A O 1
ATOM 727 N N . LEU A 1 91 ? 9.984 7.289 -7.119 1.00 93.19 91 LEU A N 1
ATOM 728 C CA . LEU A 1 91 ? 9.280 6.149 -7.713 1.00 93.19 91 LEU A CA 1
ATOM 729 C C . LEU A 1 91 ? 7.883 6.537 -8.210 1.00 93.19 91 LEU A C 1
ATOM 731 O O . LEU A 1 91 ? 7.480 6.095 -9.281 1.00 93.19 91 LEU A O 1
ATOM 735 N N . LEU A 1 92 ? 7.145 7.359 -7.462 1.00 94.00 92 LEU A N 1
ATOM 736 C CA . LEU A 1 92 ? 5.829 7.843 -7.880 1.00 94.00 92 LEU A CA 1
ATOM 737 C C . LEU A 1 92 ? 5.928 8.775 -9.089 1.00 94.00 92 LEU A C 1
ATOM 739 O O . LEU A 1 92 ? 5.145 8.620 -10.023 1.00 94.00 92 LEU A O 1
ATOM 743 N N . LYS A 1 93 ? 6.896 9.700 -9.102 1.00 91.81 93 LYS A N 1
ATOM 744 C CA . LYS A 1 93 ? 7.120 10.618 -10.228 1.00 91.81 93 LYS A CA 1
ATOM 745 C C . LYS A 1 93 ? 7.366 9.851 -11.529 1.00 91.81 93 LYS A C 1
ATOM 747 O O . LYS A 1 93 ? 6.703 10.132 -12.522 1.00 91.81 93 LYS A O 1
ATOM 752 N N . LEU A 1 94 ? 8.259 8.859 -11.503 1.00 90.88 94 LEU A N 1
ATOM 753 C CA . LEU A 1 94 ? 8.598 8.052 -12.681 1.00 90.88 94 LEU A CA 1
ATOM 754 C C . LEU A 1 94 ? 7.519 7.017 -13.025 1.00 90.88 94 LEU A C 1
ATOM 756 O O . LEU A 1 94 ? 7.243 6.777 -14.191 1.00 90.88 94 LEU A O 1
ATOM 760 N N . GLY A 1 95 ? 6.887 6.397 -12.028 1.00 90.81 95 GLY A N 1
ATOM 761 C CA . GLY A 1 95 ? 5.936 5.310 -12.263 1.00 90.81 95 GLY A CA 1
ATOM 762 C C . GLY A 1 95 ? 4.543 5.763 -12.711 1.00 90.81 95 GLY A C 1
ATOM 763 O O . GLY A 1 95 ? 3.809 4.961 -13.282 1.00 90.81 95 GLY A O 1
ATOM 764 N N . LYS A 1 96 ? 4.161 7.029 -12.488 1.00 89.25 96 LYS A N 1
ATOM 765 C CA . LYS A 1 96 ? 2.858 7.567 -12.931 1.00 89.25 96 LYS A CA 1
ATOM 766 C C . LYS A 1 96 ? 2.692 7.548 -14.449 1.00 89.25 96 LYS A C 1
ATOM 768 O O . LYS A 1 96 ? 1.617 7.194 -14.922 1.00 89.25 96 LYS A O 1
ATOM 773 N N . SER A 1 97 ? 3.734 7.908 -15.197 1.00 89.25 97 SER A N 1
ATOM 774 C CA . SER A 1 97 ? 3.692 7.937 -16.666 1.00 89.25 97 SER A CA 1
ATOM 775 C C . SER A 1 97 ? 3.625 6.539 -17.287 1.00 89.25 97 SER A C 1
ATOM 777 O O . SER A 1 97 ? 3.166 6.396 -18.414 1.00 89.25 97 SER A O 1
ATOM 779 N N . LEU A 1 98 ? 4.027 5.503 -16.544 1.00 89.69 98 LEU A N 1
ATOM 780 C CA . LEU A 1 98 ? 4.087 4.117 -17.020 1.00 89.69 98 LEU A CA 1
ATOM 781 C C . LEU A 1 98 ? 2.743 3.374 -16.917 1.00 89.69 98 LEU A C 1
ATOM 783 O O . LEU A 1 98 ? 2.585 2.295 -17.489 1.00 89.69 98 LEU A O 1
ATOM 787 N N . GLY A 1 99 ? 1.762 3.913 -16.186 1.00 89.44 99 GLY A N 1
ATOM 788 C CA . GLY A 1 99 ? 0.442 3.293 -16.042 1.00 89.44 99 GLY A CA 1
ATOM 789 C C . GLY A 1 99 ? 0.509 1.869 -15.471 1.00 89.44 99 GLY A C 1
ATOM 790 O O . GLY A 1 99 ? 1.077 1.645 -14.403 1.00 89.44 99 GLY A O 1
ATOM 791 N N . HIS A 1 100 ? -0.089 0.897 -16.167 1.00 90.00 100 HIS A N 1
ATOM 792 C CA . HIS A 1 100 ? -0.074 -0.517 -15.761 1.00 90.00 100 HIS A CA 1
ATOM 793 C C . HIS A 1 100 ? 1.266 -1.220 -16.023 1.00 90.00 100 HIS A C 1
ATOM 795 O O . HIS A 1 100 ? 1.581 -2.185 -15.333 1.00 90.00 100 HIS A O 1
ATOM 801 N N . ALA A 1 101 ? 2.097 -0.710 -16.941 1.00 88.50 101 ALA A N 1
ATOM 802 C CA . ALA A 1 101 ? 3.404 -1.304 -17.239 1.00 88.50 101 ALA A CA 1
ATOM 803 C C . ALA A 1 101 ? 4.370 -1.241 -16.040 1.00 88.50 101 ALA A C 1
ATOM 805 O O . ALA A 1 101 ? 5.327 -2.009 -15.958 1.00 88.50 101 ALA A O 1
ATOM 806 N N . VAL A 1 102 ? 4.093 -0.364 -15.065 1.00 92.44 102 VAL A N 1
ATOM 807 C CA . VAL A 1 102 ? 4.862 -0.267 -13.820 1.00 92.44 102 VAL A CA 1
ATOM 808 C C . VAL A 1 102 ? 4.898 -1.599 -13.062 1.00 92.44 102 VAL A C 1
ATOM 810 O O . VAL A 1 102 ? 5.901 -1.900 -12.423 1.00 92.44 102 VAL A O 1
ATOM 813 N N . GLU A 1 103 ? 3.856 -2.434 -13.161 1.00 91.81 103 GLU A N 1
ATOM 814 C CA . GLU A 1 103 ? 3.782 -3.713 -12.441 1.00 91.81 103 GLU A CA 1
ATOM 815 C C . GLU A 1 103 ? 4.921 -4.669 -12.815 1.00 91.81 103 GLU A C 1
ATOM 817 O O . GLU A 1 103 ? 5.446 -5.362 -11.945 1.00 91.81 103 GLU A O 1
ATOM 822 N N . GLU A 1 104 ? 5.367 -4.645 -14.073 1.00 88.94 104 GLU A N 1
ATOM 823 C CA . GLU A 1 104 ? 6.475 -5.477 -14.551 1.00 88.94 104 GLU A CA 1
ATOM 824 C C . GLU A 1 104 ? 7.854 -4.954 -14.127 1.00 88.94 104 GLU A C 1
ATOM 826 O O . GLU A 1 104 ? 8.847 -5.683 -14.204 1.00 88.94 104 GLU A O 1
ATOM 831 N N . LEU A 1 105 ? 7.935 -3.686 -13.718 1.00 90.00 105 LEU A N 1
ATOM 832 C CA . LEU A 1 105 ? 9.176 -2.993 -13.363 1.00 90.00 105 LEU A CA 1
ATOM 833 C C . LEU A 1 105 ? 9.395 -2.924 -11.847 1.00 90.00 105 LEU A C 1
ATOM 835 O O . LEU A 1 105 ? 10.529 -2.785 -11.383 1.00 90.00 105 LEU A O 1
ATOM 839 N N . LEU A 1 106 ? 8.326 -3.021 -11.055 1.00 91.19 106 LEU A N 1
ATOM 840 C CA . LEU A 1 106 ? 8.394 -2.935 -9.600 1.00 91.19 106 LEU A CA 1
ATOM 841 C C . LEU A 1 106 ? 9.074 -4.168 -8.991 1.00 91.19 106 LEU A C 1
ATOM 843 O O . LEU A 1 106 ? 8.457 -5.201 -8.754 1.00 91.19 106 LEU A O 1
ATOM 847 N N . THR A 1 107 ? 10.352 -4.023 -8.649 1.00 89.31 107 THR A N 1
ATOM 848 C CA . THR A 1 107 ? 11.123 -5.060 -7.941 1.00 89.31 107 THR A CA 1
ATOM 849 C C . THR A 1 107 ? 11.261 -4.782 -6.442 1.00 89.31 107 THR A C 1
ATOM 851 O O . THR A 1 107 ? 11.426 -5.710 -5.650 1.00 89.31 107 THR A O 1
ATOM 854 N N . ILE A 1 108 ? 11.190 -3.509 -6.028 1.00 90.31 108 ILE A N 1
ATOM 855 C CA . ILE A 1 108 ? 11.410 -3.078 -4.635 1.00 90.31 108 ILE A CA 1
ATOM 856 C C . ILE A 1 108 ? 10.138 -3.153 -3.793 1.00 90.31 108 ILE A C 1
ATOM 858 O O . ILE A 1 108 ? 10.193 -3.548 -2.627 1.00 90.31 108 ILE A O 1
ATOM 862 N N . VAL A 1 109 ? 9.003 -2.769 -4.369 1.00 91.75 109 VAL A N 1
ATOM 863 C CA . VAL A 1 109 ? 7.718 -2.635 -3.674 1.00 91.75 109 VAL A CA 1
ATOM 864 C C . VAL A 1 109 ? 6.661 -3.463 -4.386 1.00 91.75 109 VAL A C 1
ATOM 866 O O . VAL A 1 109 ? 6.737 -3.649 -5.593 1.00 91.75 109 VAL A O 1
ATOM 869 N N . SER A 1 110 ? 5.649 -3.941 -3.660 1.00 92.00 110 SER A N 1
ATOM 870 C CA . SER A 1 110 ? 4.522 -4.607 -4.314 1.00 92.00 110 SER A CA 1
ATOM 871 C C . SER A 1 110 ? 3.704 -3.598 -5.137 1.00 92.00 110 SER A C 1
ATOM 873 O O . SER A 1 110 ? 3.520 -2.463 -4.674 1.00 92.00 110 SER A O 1
ATOM 875 N N . PRO A 1 111 ? 3.113 -4.002 -6.279 1.00 93.94 111 PRO A N 1
ATOM 876 C CA . PRO A 1 111 ? 2.186 -3.155 -7.036 1.00 93.94 111 PRO A CA 1
ATOM 877 C C . PRO A 1 111 ? 1.076 -2.557 -6.163 1.00 93.94 111 PRO A C 1
ATOM 879 O O . PRO A 1 111 ? 0.796 -1.359 -6.195 1.00 93.94 111 PRO A O 1
ATOM 882 N N . SER A 1 112 ? 0.519 -3.363 -5.255 1.00 94.06 112 SER A N 1
ATOM 883 C CA . SER A 1 112 ? -0.490 -2.921 -4.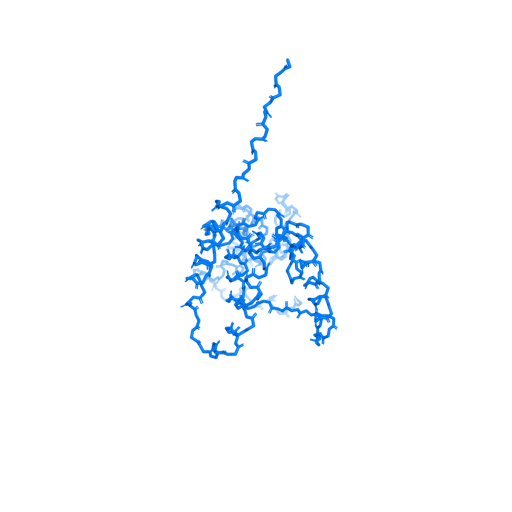285 1.00 94.06 112 SER A CA 1
ATOM 884 C C . SER A 1 112 ? -0.013 -1.786 -3.369 1.00 94.06 112 SER A C 1
ATOM 886 O O . SER A 1 112 ? -0.798 -0.895 -3.029 1.00 94.06 112 SER A O 1
ATOM 888 N N . THR A 1 113 ? 1.263 -1.796 -2.974 1.00 94.06 113 THR A N 1
ATOM 889 C CA . THR A 1 113 ? 1.882 -0.751 -2.149 1.00 94.06 113 THR A CA 1
ATOM 890 C C . THR A 1 113 ? 2.103 0.519 -2.956 1.00 94.06 113 THR A C 1
ATOM 892 O O . THR A 1 113 ? 1.794 1.603 -2.462 1.00 94.06 113 THR A O 1
ATOM 895 N N . PHE A 1 114 ? 2.566 0.386 -4.198 1.00 94.88 114 PHE A N 1
ATOM 896 C CA . PHE A 1 114 ? 2.756 1.510 -5.107 1.00 94.88 114 PHE A CA 1
ATOM 897 C C . PHE A 1 114 ? 1.437 2.248 -5.380 1.00 94.88 114 PHE A C 1
ATOM 899 O O . PHE A 1 114 ? 1.330 3.449 -5.128 1.00 94.88 114 PHE A O 1
ATOM 906 N N . TYR A 1 115 ? 0.376 1.523 -5.751 1.00 92.88 115 TYR A N 1
ATOM 907 C CA . TYR A 1 115 ? -0.946 2.126 -5.952 1.00 92.88 115 TYR A CA 1
ATOM 908 C C . TYR A 1 115 ? -1.545 2.703 -4.668 1.00 92.88 115 TYR A C 1
ATOM 910 O O . TYR A 1 115 ? -2.304 3.672 -4.713 1.00 92.88 115 TYR A O 1
ATOM 918 N N . ARG A 1 116 ? -1.224 2.127 -3.502 1.00 92.31 116 ARG A N 1
ATOM 919 C CA . ARG A 1 116 ? -1.614 2.720 -2.219 1.00 92.31 116 ARG A CA 1
ATOM 920 C C . ARG A 1 116 ? -0.974 4.095 -2.041 1.00 92.31 116 ARG A C 1
ATOM 922 O O . ARG A 1 116 ? -1.695 5.021 -1.693 1.00 92.31 116 ARG A O 1
ATOM 929 N N . TRP A 1 117 ? 0.322 4.232 -2.312 1.00 93.19 117 TRP A N 1
ATOM 930 C CA . TRP A 1 117 ? 1.006 5.523 -2.235 1.00 93.19 117 TRP A CA 1
ATOM 931 C C . TRP A 1 117 ? 0.454 6.538 -3.236 1.00 93.19 117 TRP A C 1
ATOM 933 O O . TRP A 1 117 ? 0.198 7.669 -2.846 1.00 93.19 117 TRP A O 1
ATOM 943 N N . MET A 1 118 ? 0.159 6.118 -4.467 1.00 90.56 118 MET A N 1
ATOM 944 C CA . MET A 1 118 ? -0.452 6.983 -5.485 1.00 90.56 118 MET A CA 1
ATOM 945 C C . MET A 1 118 ? -1.816 7.546 -5.037 1.00 90.56 118 MET A C 1
ATOM 947 O O . MET A 1 118 ? -2.116 8.724 -5.233 1.00 90.56 118 MET A O 1
ATOM 951 N N . ARG A 1 119 ? -2.644 6.724 -4.374 1.00 88.00 119 ARG A N 1
ATOM 952 C CA . ARG A 1 119 ? -3.922 7.181 -3.795 1.00 88.00 119 ARG A CA 1
ATOM 953 C C . ARG A 1 119 ? -3.728 8.121 -2.609 1.00 88.00 119 ARG A C 1
ATOM 955 O O . ARG A 1 119 ? -4.481 9.085 -2.486 1.00 88.00 119 ARG A O 1
ATOM 962 N N . ASP A 1 120 ? -2.763 7.814 -1.744 1.00 86.62 120 ASP A N 1
ATOM 963 C CA . ASP A 1 120 ? -2.458 8.622 -0.562 1.00 86.62 120 ASP A CA 1
ATOM 964 C C . ASP A 1 120 ? -1.905 10.011 -0.979 1.00 86.62 120 ASP A C 1
ATOM 966 O O . ASP A 1 120 ? -2.243 11.009 -0.349 1.00 86.62 120 ASP A O 1
ATOM 970 N N . GLU A 1 121 ? -1.152 10.099 -2.083 1.00 83.75 121 GLU A N 1
ATOM 971 C CA . GLU A 1 121 ? -0.639 11.355 -2.663 1.00 83.75 121 GLU A CA 1
ATOM 972 C C . GLU A 1 121 ? -1.748 12.257 -3.228 1.00 83.75 121 GLU A C 1
ATOM 974 O O . GLU A 1 121 ? -1.691 13.475 -3.100 1.00 83.75 121 GLU A O 1
ATOM 979 N N . THR A 1 122 ? -2.814 11.670 -3.781 1.00 78.12 122 THR A N 1
ATOM 980 C CA . THR A 1 122 ? -3.975 12.426 -4.299 1.00 78.12 122 THR A CA 1
ATOM 981 C C . THR A 1 122 ? -4.821 13.040 -3.164 1.00 78.12 122 THR A C 1
ATOM 983 O O . THR A 1 122 ? -5.863 13.644 -3.408 1.00 78.12 122 THR A O 1
ATOM 986 N N . GLY A 1 123 ? -4.424 12.855 -1.899 1.00 66.44 123 GLY A N 1
ATOM 987 C CA . GLY A 1 123 ? -5.056 13.493 -0.745 1.00 66.44 123 GLY A CA 1
ATOM 988 C C . GLY A 1 123 ? -6.457 12.976 -0.426 1.00 66.44 123 GLY A C 1
ATOM 989 O O . GLY A 1 123 ? -7.152 13.578 0.390 1.00 66.44 123 GLY A O 1
ATOM 990 N N . ARG A 1 124 ? -6.902 11.864 -1.033 1.00 65.31 124 ARG A N 1
ATOM 991 C CA . ARG A 1 124 ? -8.218 11.290 -0.724 1.00 65.31 124 ARG A CA 1
ATOM 992 C C . ARG A 1 124 ? -8.204 10.775 0.716 1.00 65.31 124 ARG A C 1
ATOM 994 O O . ARG A 1 124 ? -7.509 9.792 0.998 1.00 65.31 124 ARG A O 1
ATOM 1001 N N . PRO A 1 125 ? -8.965 11.394 1.637 1.00 59.62 125 PRO A N 1
ATOM 1002 C CA . PRO A 1 125 ? -8.975 10.955 3.016 1.00 59.62 125 PRO A CA 1
ATOM 1003 C C . PRO A 1 125 ? -9.528 9.534 3.056 1.00 59.62 125 PRO A C 1
ATOM 1005 O O . PRO A 1 125 ? -10.636 9.261 2.590 1.00 59.62 125 PRO A O 1
ATOM 1008 N N . ARG A 1 126 ? -8.756 8.600 3.621 1.00 64.38 126 ARG A N 1
ATOM 1009 C CA . ARG A 1 126 ? -9.308 7.288 3.965 1.00 64.38 126 ARG A CA 1
ATOM 1010 C C . ARG A 1 126 ? -10.481 7.528 4.900 1.00 64.38 126 ARG A C 1
ATOM 1012 O O . ARG A 1 126 ? -10.320 8.238 5.896 1.00 64.38 126 ARG A O 1
ATOM 1019 N N . SER A 1 127 ? -11.633 6.914 4.624 1.00 66.19 127 SER A N 1
ATOM 1020 C CA . SER A 1 127 ? -12.689 6.888 5.628 1.00 66.19 127 SER A CA 1
ATOM 1021 C C . SER A 1 127 ? -12.098 6.202 6.858 1.00 66.19 127 SER A C 1
ATOM 1023 O O . SER A 1 127 ? -11.669 5.043 6.819 1.00 66.19 127 SER A O 1
ATOM 1025 N N . LYS A 1 128 ? -11.931 6.969 7.941 1.00 65.75 128 LYS A N 1
ATOM 1026 C CA . LYS A 1 128 ? -11.459 6.421 9.207 1.00 65.75 128 LYS A CA 1
ATOM 1027 C C . LYS A 1 128 ? -12.548 5.459 9.653 1.00 65.75 128 LYS A C 1
ATOM 1029 O O . LYS A 1 128 ? -13.573 5.889 10.171 1.00 65.75 128 LYS A O 1
ATOM 1034 N N . ARG A 1 129 ? -12.352 4.159 9.423 1.00 66.56 129 ARG A N 1
ATOM 1035 C CA . ARG A 1 129 ? -13.167 3.151 10.095 1.00 66.56 129 ARG A CA 1
ATOM 1036 C C . ARG A 1 129 ? -12.925 3.361 11.589 1.00 66.56 129 ARG A C 1
ATOM 1038 O O . ARG A 1 129 ? -11.762 3.287 11.998 1.00 66.56 129 ARG A O 1
ATOM 1045 N N . PRO A 1 130 ? -13.954 3.704 12.380 1.00 65.81 130 PRO A N 1
ATOM 1046 C CA . PRO A 1 130 ? -13.767 3.910 13.804 1.00 65.81 130 PRO A CA 1
ATOM 1047 C C . PRO A 1 130 ? -13.124 2.655 14.396 1.00 65.81 130 PRO A C 1
ATOM 1049 O O . PRO A 1 130 ? -13.505 1.525 14.082 1.00 65.81 130 PRO A O 1
ATOM 1052 N N . LYS A 1 131 ? -12.063 2.861 15.176 1.00 63.97 131 LYS A N 1
ATOM 1053 C CA . LYS A 1 131 ? -11.334 1.779 15.831 1.00 63.97 131 LYS A CA 1
ATOM 1054 C C . LYS A 1 131 ? -12.186 1.335 17.022 1.00 63.97 131 LYS A C 1
ATOM 1056 O O . LYS A 1 131 ? -12.442 2.133 17.917 1.00 63.97 131 LYS A O 1
ATOM 1061 N N . GLY A 1 132 ? -12.637 0.084 17.001 1.00 64.62 132 GLY A N 1
ATOM 1062 C CA . GLY A 1 132 ? -13.612 -0.450 17.954 1.00 64.62 132 GLY A CA 1
ATOM 1063 C C . GLY A 1 132 ? -14.975 -0.646 17.294 1.00 64.62 132 GLY A C 1
ATOM 1064 O O . GLY A 1 132 ? -15.438 0.205 16.541 1.00 64.62 132 GLY A O 1
ATOM 1065 N N . GLY A 1 133 ? -15.592 -1.807 17.530 1.00 64.94 133 GLY A N 1
ATOM 1066 C CA . GLY A 1 133 ? -16.932 -2.107 17.021 1.00 64.94 133 GLY A CA 1
ATOM 1067 C C . GLY A 1 133 ? -17.975 -1.084 17.483 1.00 64.94 133 GLY A C 1
ATOM 1068 O O . GLY A 1 133 ? -17.709 -0.256 18.355 1.00 64.94 133 GLY A O 1
ATOM 1069 N N . GLN A 1 134 ? -19.176 -1.151 16.902 1.00 69.06 134 GLN A N 1
ATOM 1070 C CA . GLN A 1 134 ? -20.296 -0.287 17.286 1.00 69.06 134 GLN A CA 1
ATOM 1071 C C . GLN A 1 134 ? -20.469 -0.300 18.812 1.00 69.06 134 GLN A C 1
ATOM 1073 O O . GLN A 1 134 ? -20.576 -1.369 19.426 1.00 69.06 134 GLN A O 1
ATOM 1078 N N . ARG A 1 135 ? -20.465 0.888 19.431 1.00 75.88 135 ARG A N 1
ATOM 1079 C CA . ARG A 1 135 ? -20.777 1.034 20.859 1.00 75.88 135 ARG A CA 1
ATOM 1080 C C . ARG A 1 135 ? -22.166 0.448 21.118 1.00 75.88 135 ARG A C 1
ATOM 1082 O O . ARG A 1 135 ? -23.015 0.433 20.228 1.00 75.88 135 ARG A O 1
ATOM 1089 N N . LYS A 1 136 ? -22.408 -0.050 22.335 1.00 82.00 136 LYS A N 1
ATOM 1090 C CA . LYS A 1 136 ? -23.765 -0.472 22.706 1.00 82.00 136 LYS A CA 1
ATOM 1091 C C . LYS A 1 136 ? -24.732 0.718 22.568 1.00 82.00 136 LYS A C 1
ATOM 1093 O O . LYS A 1 136 ? -24.287 1.848 22.788 1.00 82.00 136 LYS A O 1
ATOM 1098 N N . PRO A 1 137 ? -26.006 0.463 22.208 1.00 86.44 137 PRO A N 1
ATOM 1099 C CA . PRO A 1 137 ? -27.032 1.497 22.104 1.00 86.44 137 PRO A CA 1
ATOM 1100 C C . PRO A 1 137 ? -27.051 2.406 23.340 1.00 86.44 137 PRO A C 1
ATOM 1102 O O . PRO A 1 137 ? -26.770 1.940 24.454 1.00 86.44 137 PRO A O 1
ATOM 1105 N N . LYS A 1 138 ? -27.321 3.701 23.141 1.00 86.38 138 LYS A N 1
ATOM 1106 C CA . LYS A 1 138 ? -27.261 4.715 24.209 1.00 86.38 138 LYS A CA 1
ATOM 1107 C C . LYS A 1 138 ? -28.196 4.365 25.361 1.00 86.38 138 LYS A C 1
ATOM 1109 O O . LYS A 1 138 ? -27.798 4.485 26.513 1.00 86.38 138 LYS A O 1
ATOM 1114 N N . GLU A 1 139 ? -29.350 3.804 25.033 1.00 88.69 139 GLU A N 1
ATOM 1115 C CA . GLU A 1 139 ? -30.401 3.377 25.953 1.00 88.69 139 GLU A CA 1
ATOM 1116 C C . GLU A 1 139 ? -29.867 2.348 26.961 1.00 88.69 139 GLU A C 1
ATOM 1118 O O . GLU A 1 139 ? -30.142 2.420 28.155 1.00 88.69 139 GLU A O 1
ATOM 1123 N N . ILE A 1 140 ? -29.020 1.414 26.505 1.00 89.19 140 ILE A N 1
ATOM 1124 C CA . ILE A 1 140 ? -28.392 0.419 27.385 1.00 89.19 140 ILE A CA 1
ATOM 1125 C C . ILE A 1 140 ? -27.365 1.084 28.308 1.00 89.19 140 ILE A C 1
ATOM 1127 O O . ILE A 1 140 ? -27.252 0.705 29.474 1.00 89.19 140 IL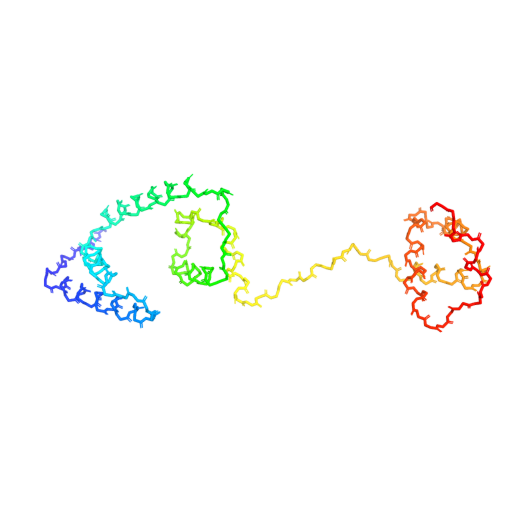E A O 1
ATOM 1131 N N . ARG A 1 141 ? -26.597 2.059 27.802 1.00 89.81 141 ARG A N 1
ATOM 1132 C CA . ARG A 1 141 ? -25.613 2.788 28.620 1.00 89.81 141 ARG A CA 1
ATOM 1133 C C . ARG A 1 141 ? -26.324 3.600 29.701 1.00 89.81 141 ARG A C 1
ATOM 1135 O O . ARG A 1 141 ? -25.941 3.508 30.861 1.00 89.81 141 ARG A O 1
ATOM 1142 N N . GLU A 1 142 ? -27.377 4.321 29.334 1.00 90.19 142 GLU A N 1
ATOM 1143 C CA . GLU A 1 142 ? -28.194 5.119 30.252 1.00 90.19 142 GLU A CA 1
ATOM 1144 C C . GLU A 1 142 ? -28.843 4.253 31.330 1.00 90.19 142 GLU A C 1
ATOM 1146 O O . GLU A 1 142 ? -28.734 4.582 32.508 1.00 90.19 142 GLU A O 1
ATOM 1151 N N . LEU A 1 143 ? -29.402 3.096 30.963 1.00 91.00 143 LEU A N 1
ATOM 1152 C CA . LEU A 1 143 ? -29.973 2.155 31.926 1.00 91.00 143 LEU A CA 1
ATOM 1153 C C . LEU A 1 143 ? -28.929 1.655 32.939 1.00 91.00 143 LEU A C 1
ATOM 1155 O O . LEU A 1 143 ? -29.190 1.627 34.140 1.00 91.00 143 LEU A O 1
ATOM 1159 N N . VAL A 1 144 ? -27.727 1.297 32.474 1.00 89.50 144 VAL A N 1
ATOM 1160 C CA . VAL A 1 144 ? -26.613 0.884 33.348 1.00 89.50 144 VAL A CA 1
ATOM 1161 C C . VAL A 1 144 ? -26.236 1.999 34.327 1.00 89.50 144 VAL A C 1
ATOM 1163 O O . VAL A 1 144 ? -26.051 1.738 35.517 1.00 89.50 144 VAL A O 1
ATOM 1166 N N . ILE A 1 145 ? -26.132 3.234 33.832 1.00 88.75 145 ILE A N 1
ATOM 1167 C CA . ILE A 1 145 ? -25.785 4.411 34.636 1.00 88.75 145 ILE A CA 1
ATOM 1168 C C . ILE A 1 145 ? -26.886 4.701 35.658 1.00 88.75 145 ILE A C 1
ATOM 1170 O O . ILE A 1 145 ? -26.591 4.962 36.823 1.00 88.75 145 ILE A O 1
ATOM 1174 N N . GLN A 1 146 ? -28.150 4.629 35.245 1.00 88.25 146 GLN A N 1
ATOM 1175 C CA . GLN A 1 146 ? -29.296 4.884 36.106 1.00 88.25 146 GLN A CA 1
ATOM 1176 C C . GLN A 1 146 ? -29.367 3.872 37.250 1.00 88.25 146 GLN A C 1
ATOM 1178 O O . GLN A 1 146 ? -29.451 4.291 38.402 1.00 88.25 146 GLN A O 1
ATOM 1183 N N . ILE A 1 147 ? -29.252 2.570 36.960 1.00 86.00 147 ILE A N 1
ATOM 1184 C CA . ILE A 1 147 ? -29.249 1.518 37.990 1.00 86.00 147 ILE A CA 1
ATOM 1185 C C . ILE A 1 147 ? -28.108 1.759 38.983 1.00 86.00 147 ILE A C 1
ATOM 1187 O O . ILE A 1 147 ? -28.331 1.726 40.192 1.00 86.00 147 ILE A O 1
ATOM 1191 N N . ALA A 1 148 ? -26.899 2.048 38.492 1.00 85.94 148 ALA A N 1
ATOM 1192 C CA . ALA A 1 148 ? -25.751 2.318 39.355 1.00 85.94 148 ALA A CA 1
ATOM 1193 C C . ALA A 1 148 ? -25.983 3.530 40.277 1.00 85.94 148 ALA A C 1
ATOM 1195 O O . ALA A 1 148 ? -25.640 3.470 41.456 1.00 85.94 148 ALA A O 1
ATOM 1196 N N . ARG A 1 149 ? -26.604 4.603 39.764 1.00 82.62 149 ARG A N 1
ATOM 1197 C CA . ARG A 1 149 ? -26.893 5.830 40.525 1.00 82.62 149 ARG A CA 1
ATOM 1198 C C . ARG A 1 149 ? -27.980 5.649 41.580 1.00 82.62 149 ARG A C 1
ATOM 1200 O O . ARG A 1 149 ? -27.832 6.180 42.674 1.00 82.62 149 ARG A O 1
ATOM 1207 N N . THR A 1 150 ? -29.066 4.943 41.268 1.00 82.38 150 THR A N 1
ATOM 1208 C CA . THR A 1 150 ? -30.211 4.824 42.187 1.00 82.38 150 THR A CA 1
ATOM 1209 C C . THR A 1 150 ? -30.013 3.763 43.263 1.00 82.38 150 THR A C 1
ATOM 1211 O O . THR A 1 150 ? -30.589 3.887 44.338 1.00 82.38 150 THR A O 1
ATOM 1214 N N . THR A 1 151 ? -29.224 2.718 42.989 1.00 82.00 151 THR A N 1
ATOM 1215 C CA . THR A 1 151 ? -29.106 1.552 43.885 1.00 82.00 151 THR A CA 1
ATOM 1216 C C . THR A 1 151 ? -27.733 1.383 44.533 1.00 82.00 151 THR A C 1
ATOM 1218 O O . THR A 1 151 ? -27.622 0.684 45.536 1.00 82.00 151 THR A O 1
ATOM 1221 N N . GLY A 1 152 ? -26.674 1.969 43.961 1.00 76.19 152 GLY A N 1
ATOM 1222 C CA . GLY A 1 152 ? -25.297 1.746 44.417 1.00 76.19 152 GLY A CA 1
ATOM 1223 C C . GLY A 1 152 ? -24.777 0.321 44.177 1.00 76.19 152 GLY A C 1
ATOM 1224 O O . GLY A 1 152 ? -23.805 -0.100 44.799 1.00 76.19 152 GLY A O 1
ATOM 1225 N N . PHE A 1 153 ? -25.419 -0.452 43.296 1.00 81.62 153 PHE A N 1
ATOM 1226 C CA . PHE A 1 153 ? -25.051 -1.842 43.038 1.00 81.62 153 PHE A CA 1
ATOM 1227 C C . PHE A 1 153 ? -23.655 -2.006 42.420 1.00 81.62 153 PHE A C 1
ATOM 1229 O O . PHE A 1 153 ? -23.256 -1.292 41.502 1.00 81.62 153 PHE A O 1
ATOM 1236 N N . GLY A 1 154 ? -22.938 -3.044 42.863 1.00 77.12 154 GLY A N 1
ATOM 1237 C CA . GLY A 1 154 ? -21.708 -3.502 42.217 1.00 77.12 154 GLY A CA 1
ATOM 1238 C C . GLY A 1 154 ? -21.965 -4.164 40.855 1.00 77.12 154 GLY A C 1
ATOM 1239 O O . GLY A 1 154 ? -23.074 -4.608 40.547 1.00 77.12 154 GLY A O 1
ATOM 1240 N N . TYR A 1 155 ? -20.917 -4.299 40.035 1.00 83.19 155 TYR A N 1
ATOM 1241 C CA . TYR A 1 155 ? -21.027 -4.728 38.630 1.00 83.19 155 TYR A CA 1
ATOM 1242 C C . TYR A 1 155 ? -21.813 -6.029 38.412 1.00 83.19 155 TYR A C 1
ATOM 1244 O O . TYR A 1 155 ? -22.630 -6.105 37.498 1.00 83.19 155 TYR A O 1
ATOM 1252 N N . SER A 1 156 ? -21.580 -7.057 39.235 1.00 84.94 156 SER A N 1
ATOM 1253 C CA . SER A 1 156 ? -22.263 -8.352 39.103 1.00 84.94 156 SER A CA 1
ATOM 1254 C C . SER A 1 156 ? -23.764 -8.243 39.358 1.00 84.94 156 SER A C 1
ATOM 1256 O O . SER A 1 156 ? -24.549 -8.918 38.696 1.00 84.94 156 SER A O 1
ATOM 1258 N N . ARG A 1 157 ? -24.170 -7.370 40.288 1.00 86.56 157 ARG A N 1
ATOM 1259 C CA . ARG A 1 157 ? -25.580 -7.176 40.622 1.00 86.56 157 ARG A CA 1
ATOM 1260 C C . ARG A 1 157 ? -26.302 -6.392 39.529 1.00 86.56 157 ARG A C 1
ATOM 1262 O O . ARG A 1 157 ? -27.381 -6.805 39.127 1.00 86.56 157 ARG A O 1
ATOM 1269 N N . ILE A 1 158 ? -25.656 -5.369 38.962 1.00 88.12 158 ILE A N 1
ATOM 1270 C CA . ILE A 1 158 ? -26.172 -4.641 37.789 1.00 88.12 158 ILE A CA 1
ATOM 1271 C C . ILE A 1 158 ? -26.438 -5.601 36.618 1.00 88.12 158 ILE A C 1
ATOM 1273 O O . ILE A 1 158 ? -27.466 -5.498 35.960 1.00 88.12 158 ILE A O 1
ATOM 1277 N N . ILE A 1 159 ? -25.555 -6.574 36.369 1.00 90.56 159 ILE A N 1
ATOM 1278 C CA . ILE A 1 159 ? -25.770 -7.583 35.315 1.00 90.56 159 ILE A CA 1
ATOM 1279 C C . ILE A 1 159 ? -27.008 -8.435 35.594 1.00 90.56 159 ILE A C 1
ATOM 1281 O O . ILE A 1 159 ? -27.762 -8.706 34.665 1.00 90.56 159 ILE A O 1
ATOM 1285 N N . GLY A 1 160 ? -27.217 -8.848 36.846 1.00 89.44 160 GLY A N 1
ATOM 1286 C CA . GLY A 1 160 ? -28.411 -9.598 37.241 1.00 89.44 160 GLY A CA 1
ATOM 1287 C C . GLY A 1 160 ? -29.692 -8.821 36.939 1.00 89.44 160 GLY A C 1
ATOM 1288 O O . GLY A 1 160 ? -30.595 -9.356 36.303 1.00 89.44 160 GLY A O 1
ATOM 1289 N N . GLU A 1 161 ? -29.730 -7.532 37.282 1.00 90.25 161 GLU A N 1
ATOM 1290 C CA . GLU A 1 161 ? -30.881 -6.675 36.966 1.00 90.25 161 GLU A CA 1
ATOM 1291 C C . GLU A 1 161 ? -31.087 -6.517 35.451 1.00 90.25 161 GLU A C 1
ATOM 1293 O O . GLU A 1 161 ? -32.205 -6.628 34.952 1.00 90.25 161 GLU A O 1
ATOM 1298 N N . LEU A 1 162 ? -30.012 -6.364 34.673 1.00 91.00 162 LEU A N 1
ATOM 1299 C CA . LEU A 1 162 ? -30.108 -6.329 33.208 1.00 91.00 162 LEU A CA 1
ATOM 1300 C C . LEU A 1 162 ? -30.626 -7.655 32.627 1.00 91.00 162 LEU A C 1
ATOM 1302 O O . LEU A 1 162 ? -31.384 -7.648 31.659 1.00 91.00 162 LEU A O 1
ATOM 1306 N N . GLN A 1 163 ? -30.247 -8.796 33.207 1.00 91.50 163 GLN A N 1
ATOM 1307 C CA . GLN A 1 163 ? -30.751 -10.109 32.799 1.00 91.50 163 GLN A CA 1
ATOM 1308 C C . GLN A 1 163 ? -32.235 -10.285 33.134 1.00 91.50 163 GLN A C 1
ATOM 1310 O O . GLN A 1 163 ? -32.959 -10.851 32.309 1.00 91.50 163 GLN A O 1
ATOM 1315 N N . ASN A 1 164 ? -32.687 -9.757 34.278 1.00 91.19 164 ASN A N 1
ATOM 1316 C CA . ASN A 1 164 ? -34.103 -9.712 34.656 1.00 91.19 164 ASN A CA 1
ATOM 1317 C C . ASN A 1 164 ? -34.925 -8.893 33.648 1.00 91.19 164 ASN A C 1
ATOM 1319 O O . ASN A 1 164 ? -36.037 -9.279 33.301 1.00 91.19 164 ASN A O 1
ATOM 1323 N N . LEU A 1 165 ? -34.342 -7.822 33.101 1.00 89.06 165 LEU A N 1
ATOM 1324 C CA . LEU A 1 165 ? -34.928 -6.991 32.040 1.00 89.06 165 LEU A CA 1
ATOM 1325 C C . LEU A 1 165 ? -34.782 -7.592 30.624 1.00 89.06 165 LEU A C 1
ATOM 1327 O O . LEU A 1 165 ? -35.059 -6.926 29.629 1.00 89.06 165 LEU A O 1
ATOM 1331 N N . GLY A 1 166 ? -34.320 -8.841 30.501 1.00 88.69 166 GLY A N 1
ATOM 1332 C CA . GLY A 1 166 ? -34.173 -9.546 29.221 1.00 88.69 166 GLY A CA 1
ATOM 1333 C C . GLY A 1 166 ? -32.877 -9.245 28.452 1.00 88.69 166 GLY A C 1
ATOM 1334 O O . GLY A 1 166 ? -32.619 -9.852 27.409 1.00 88.69 166 GLY A O 1
ATOM 1335 N N . LEU A 1 167 ? -31.996 -8.384 28.968 1.00 87.06 167 LEU A N 1
ATOM 1336 C CA . LEU A 1 167 ? -30.745 -7.972 28.317 1.00 87.06 167 LEU A CA 1
ATOM 1337 C C . LEU A 1 167 ? -29.581 -8.934 28.618 1.00 87.06 167 LEU A C 1
ATOM 1339 O O . LEU A 1 167 ? -28.548 -8.567 29.176 1.00 87.06 167 LEU A O 1
ATOM 1343 N N . ARG A 1 168 ? -29.708 -10.192 28.180 1.00 85.19 168 ARG A N 1
ATOM 1344 C CA . ARG A 1 168 ? -28.741 -11.272 28.484 1.00 85.19 168 ARG A CA 1
ATOM 1345 C C . ARG A 1 168 ? -27.375 -11.156 27.786 1.00 85.19 168 ARG A C 1
ATOM 1347 O O . ARG A 1 168 ? -26.442 -11.864 28.145 1.00 85.19 168 ARG A O 1
ATOM 1354 N N . ARG A 1 169 ? -27.233 -10.280 26.783 1.00 85.75 169 ARG A N 1
ATOM 1355 C CA . ARG A 1 169 ? -26.028 -10.167 25.926 1.00 85.75 169 ARG A CA 1
ATOM 1356 C C . ARG A 1 169 ? -25.013 -9.111 26.399 1.00 85.75 169 ARG A C 1
ATOM 1358 O O . ARG A 1 169 ? -24.182 -8.659 25.606 1.00 85.75 169 ARG A O 1
ATOM 1365 N N . ILE A 1 170 ? -25.094 -8.675 27.657 1.00 88.56 170 ILE A N 1
ATOM 1366 C CA . ILE A 1 170 ? -24.209 -7.656 28.239 1.00 88.56 170 ILE A CA 1
ATOM 1367 C C . ILE A 1 170 ? -23.214 -8.337 29.182 1.00 88.56 170 ILE A C 1
ATOM 1369 O O . ILE A 1 170 ? -23.602 -8.989 30.145 1.00 88.56 170 ILE A O 1
ATOM 1373 N N . SER A 1 171 ? -21.917 -8.184 28.906 1.00 87.75 171 SER A N 1
ATOM 1374 C CA . SER A 1 171 ? -20.854 -8.747 29.745 1.00 87.75 171 SER A CA 1
ATOM 1375 C C . SER A 1 171 ? -20.475 -7.812 30.896 1.00 87.75 171 SER A C 1
ATOM 1377 O O . SER A 1 171 ? -20.596 -6.589 30.786 1.00 87.75 171 SER A O 1
ATOM 1379 N N . ARG A 1 172 ? -19.894 -8.368 31.969 1.00 85.19 172 ARG A N 1
ATOM 1380 C CA . ARG A 1 172 ? -19.327 -7.587 33.085 1.00 85.19 172 ARG A CA 1
ATOM 1381 C C . ARG A 1 172 ? -18.313 -6.546 32.624 1.00 85.19 172 ARG A C 1
ATOM 1383 O O . ARG A 1 172 ? -18.310 -5.430 33.133 1.00 85.19 172 ARG A O 1
ATOM 1390 N N . GLN A 1 173 ? -17.496 -6.886 31.627 1.00 84.62 173 GLN A N 1
ATOM 1391 C CA . GLN A 1 173 ? -16.535 -5.953 31.041 1.00 84.62 173 GLN A CA 1
ATOM 1392 C C . GLN A 1 173 ? -17.227 -4.775 30.345 1.00 84.62 173 GLN A C 1
ATOM 1394 O O . GLN A 1 173 ? -16.729 -3.657 30.408 1.00 84.62 173 GLN A O 1
ATOM 1399 N N . THR A 1 174 ? -18.387 -5.003 29.722 1.00 87.75 174 THR A N 1
ATOM 1400 C CA . THR A 1 174 ? -19.173 -3.937 29.086 1.00 87.75 174 THR A CA 1
ATOM 1401 C C . THR A 1 174 ? -19.692 -2.956 30.135 1.00 87.75 174 THR A C 1
ATOM 1403 O O . THR A 1 174 ? -19.487 -1.757 29.987 1.00 87.75 174 THR A O 1
ATOM 1406 N N . VAL A 1 175 ? -20.285 -3.458 31.225 1.00 87.31 175 VAL A N 1
ATOM 1407 C CA . VAL A 1 175 ? -20.756 -2.627 32.351 1.00 87.31 175 VAL A CA 1
ATOM 1408 C C . VAL A 1 175 ? -19.597 -1.845 32.973 1.00 87.31 175 VAL A C 1
ATOM 1410 O O . VAL A 1 175 ? -19.700 -0.639 33.173 1.00 87.31 175 VAL A O 1
ATOM 1413 N N . ARG A 1 176 ? -18.458 -2.510 33.203 1.00 86.75 176 ARG A N 1
ATOM 1414 C CA . ARG A 1 176 ? -17.234 -1.881 33.715 1.00 86.75 176 ARG A CA 1
ATOM 1415 C C . ARG A 1 176 ? -16.739 -0.759 32.799 1.00 86.75 176 ARG A C 1
ATOM 1417 O O . ARG A 1 176 ? -16.424 0.311 33.300 1.00 86.75 176 ARG A O 1
ATOM 1424 N N . ASN A 1 177 ? -16.667 -0.984 31.485 1.00 86.69 177 ASN A N 1
ATOM 1425 C CA . ASN A 1 177 ? -16.215 0.031 30.530 1.00 86.69 177 ASN A CA 1
ATOM 1426 C C . ASN A 1 177 ? -17.175 1.228 30.484 1.00 86.69 177 ASN A C 1
ATOM 1428 O O . ASN A 1 177 ? -16.710 2.359 30.511 1.00 86.69 177 ASN A O 1
ATOM 1432 N N . ILE A 1 178 ? -18.493 0.984 30.481 1.00 87.19 178 ILE A N 1
ATOM 1433 C CA . ILE A 1 178 ? -19.509 2.049 30.509 1.00 87.19 178 ILE A CA 1
ATOM 1434 C C . ILE A 1 178 ? -19.343 2.905 31.767 1.00 87.19 178 ILE A C 1
ATOM 1436 O O . ILE A 1 178 ? -19.254 4.121 31.667 1.00 87.19 178 ILE A O 1
ATOM 1440 N N . LEU A 1 179 ? -19.247 2.281 32.943 1.00 84.62 179 LEU A N 1
ATOM 1441 C CA . LEU A 1 179 ? -19.127 3.022 34.199 1.00 84.62 179 LEU A CA 1
ATOM 1442 C C . LEU A 1 179 ? -17.775 3.739 34.328 1.00 84.62 179 LEU A C 1
ATOM 1444 O O . LEU A 1 179 ? -17.747 4.863 34.810 1.00 84.62 179 LEU A O 1
ATOM 1448 N N . LYS A 1 180 ? -16.673 3.147 33.844 1.00 83.62 180 LYS A N 1
ATOM 1449 C CA . LYS A 1 180 ? -15.357 3.811 33.796 1.00 83.62 180 LYS A CA 1
ATOM 1450 C C . LYS A 1 180 ? -15.347 5.037 32.880 1.00 83.62 180 LYS A C 1
ATOM 1452 O O . LYS A 1 180 ? -14.763 6.052 33.242 1.00 83.62 180 LYS A O 1
ATOM 1457 N N . GLU A 1 181 ? -15.985 4.950 31.711 1.00 80.19 181 GLU A N 1
ATOM 1458 C CA . GLU A 1 181 ? -16.115 6.089 30.790 1.00 80.19 181 GLU A CA 1
ATOM 1459 C C . GLU A 1 181 ? -16.885 7.253 31.444 1.00 80.19 181 GLU A C 1
ATOM 1461 O O . GLU A 1 181 ? -16.516 8.407 31.255 1.00 80.19 181 GLU A O 1
ATOM 1466 N N . GLU A 1 182 ? -17.897 6.962 32.266 1.00 77.12 182 GLU A N 1
ATOM 1467 C CA . GLU A 1 182 ? -18.717 7.975 32.953 1.00 77.12 182 GLU A CA 1
ATOM 1468 C C . GLU A 1 182 ? -18.074 8.516 34.247 1.00 77.12 182 GLU A C 1
ATOM 1470 O O . GLU A 1 182 ? -18.257 9.683 34.579 1.00 77.12 182 GLU A O 1
ATOM 1475 N N . MET A 1 183 ? -17.256 7.717 34.947 1.00 61.19 183 MET A N 1
ATOM 1476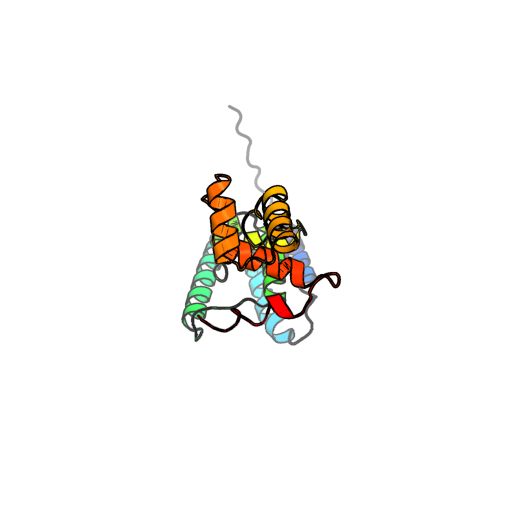 C CA . MET A 1 183 ? -16.470 8.121 36.135 1.00 61.19 183 MET A CA 1
ATOM 1477 C C . MET A 1 183 ? -15.425 9.216 35.857 1.00 61.19 183 MET A C 1
ATOM 1479 O O . MET A 1 183 ? -14.845 9.761 36.790 1.00 61.19 183 MET A O 1
ATOM 1483 N N . THR A 1 184 ? -15.168 9.542 34.587 1.00 56.59 184 THR A N 1
ATOM 1484 C CA . THR A 1 184 ? -14.243 10.622 34.198 1.00 56.59 184 THR A CA 1
ATOM 1485 C C . THR A 1 184 ? -14.945 11.993 34.152 1.00 56.59 184 THR A C 1
ATOM 1487 O O . THR A 1 184 ? -14.283 13.021 34.022 1.00 56.59 184 THR A O 1
ATOM 1490 N N . SER A 1 185 ? -16.280 12.040 34.272 1.00 41.72 185 SER A N 1
ATOM 1491 C CA . SER A 1 185 ? -17.048 13.286 34.387 1.00 41.72 185 SER A CA 1
ATOM 1492 C C . SER A 1 185 ? -17.212 13.703 35.860 1.00 41.72 185 SER A C 1
ATOM 1494 O O . SER A 1 185 ? -17.588 12.875 36.688 1.00 41.72 185 SER A O 1
ATOM 1496 N N . PRO A 1 186 ? -16.996 14.987 36.210 1.00 43.09 186 PRO A N 1
ATOM 1497 C CA . PRO A 1 186 ? -16.785 15.452 37.590 1.00 43.09 186 PRO A CA 1
ATOM 1498 C C . PRO A 1 186 ? -18.047 15.499 38.474 1.00 43.09 186 PRO A C 1
ATOM 1500 O O . PRO A 1 186 ? -18.043 16.134 39.522 1.00 43.09 186 PRO A O 1
ATOM 1503 N N . THR A 1 187 ? -19.146 14.856 38.075 1.00 43.75 187 THR A N 1
ATOM 1504 C CA . THR A 1 187 ? -20.445 14.948 38.762 1.00 43.75 187 THR A CA 1
ATOM 1505 C C . THR A 1 187 ? -20.753 13.804 39.734 1.00 43.75 187 THR A C 1
ATOM 1507 O O . THR A 1 187 ? -21.795 13.859 40.380 1.00 43.75 187 THR A O 1
ATOM 1510 N N . PHE A 1 188 ? -19.901 12.781 39.888 1.00 42.84 188 PHE A N 1
ATOM 1511 C CA . PHE A 1 188 ? -20.240 11.600 40.701 1.00 42.84 188 PHE A CA 1
ATOM 1512 C C . PHE A 1 188 ? -19.052 11.044 41.501 1.00 42.84 188 PHE A C 1
ATOM 1514 O O . PHE A 1 188 ? -18.049 10.684 40.903 1.00 42.84 188 PHE A O 1
ATOM 1521 N N . PHE A 1 189 ? -19.172 10.970 42.837 1.00 46.16 189 PHE A N 1
ATOM 1522 C CA . PHE A 1 189 ? -19.145 9.743 43.667 1.00 46.16 189 PHE A CA 1
ATOM 1523 C C . PHE A 1 189 ? -19.024 10.092 45.166 1.00 46.16 189 PHE A C 1
ATOM 1525 O O . PHE A 1 189 ? -18.060 10.722 45.592 1.00 46.16 189 PHE A O 1
ATOM 1532 N N . SER A 1 190 ? -19.973 9.622 45.989 1.00 39.59 190 SER A N 1
ATOM 1533 C CA . SER A 1 190 ? -19.709 9.407 47.417 1.00 39.59 190 SER A CA 1
ATOM 1534 C C . SER A 1 190 ? -18.762 8.206 47.570 1.00 39.59 190 SER A C 1
ATOM 1536 O O . SER A 1 190 ? -18.962 7.190 46.897 1.00 39.59 190 SER A O 1
ATOM 1538 N N . PRO A 1 191 ? -17.766 8.283 48.468 1.00 41.16 191 PRO A N 1
ATOM 1539 C CA . PRO A 1 191 ? -16.628 7.359 48.524 1.00 41.16 191 PRO A CA 1
ATOM 1540 C C . PRO A 1 191 ? -16.965 5.906 48.904 1.00 41.16 191 PRO A C 1
ATOM 1542 O O . PRO A 1 191 ? -16.126 5.032 48.761 1.00 41.16 191 PRO A O 1
ATOM 1545 N N . GLN A 1 192 ? -18.192 5.581 49.321 1.00 42.66 192 GLN A N 1
ATOM 1546 C CA . GLN A 1 192 ? -18.495 4.236 49.838 1.00 42.66 192 GLN A CA 1
ATOM 1547 C C . GLN A 1 192 ? -18.721 3.148 48.770 1.00 42.66 192 GLN A C 1
ATOM 1549 O O . GLN A 1 192 ? -18.769 1.967 49.102 1.00 42.66 192 GLN A O 1
ATOM 1554 N N . ILE A 1 193 ? -18.855 3.508 47.488 1.00 43.69 193 ILE A N 1
ATOM 1555 C CA . ILE A 1 193 ? -19.139 2.537 46.409 1.00 43.69 193 ILE A CA 1
ATOM 1556 C C . ILE A 1 193 ? -17.847 1.981 45.779 1.00 43.69 193 ILE A C 1
ATOM 1558 O O . ILE A 1 193 ? -17.855 0.892 45.202 1.00 43.69 193 ILE A O 1
ATOM 1562 N N . VAL A 1 194 ? -16.727 2.699 45.899 1.00 47.62 194 VAL A N 1
ATOM 1563 C CA . VAL A 1 194 ? -15.461 2.339 45.239 1.00 47.62 194 VAL A CA 1
ATOM 1564 C C . VAL A 1 194 ? -14.603 1.359 46.044 1.00 47.62 194 VAL A C 1
ATOM 1566 O O . VAL A 1 194 ? -13.865 0.589 45.436 1.00 47.62 194 VAL A O 1
ATOM 1569 N N . ASP A 1 195 ? -14.764 1.287 47.367 1.00 41.59 195 ASP A N 1
ATOM 1570 C CA . ASP A 1 195 ? -13.790 0.582 48.214 1.00 41.59 195 ASP A CA 1
ATOM 1571 C C . ASP A 1 195 ? -14.065 -0.913 48.425 1.00 41.59 195 ASP A C 1
ATOM 1573 O O . ASP A 1 195 ? -13.139 -1.682 48.669 1.00 41.59 195 ASP A O 1
ATOM 1577 N N . VAL A 1 196 ? -15.306 -1.396 48.300 1.00 46.47 196 VAL A N 1
ATOM 1578 C CA . VAL A 1 196 ? -15.590 -2.763 48.781 1.00 46.47 196 VAL A CA 1
ATOM 1579 C C . VAL A 1 196 ? -15.169 -3.851 47.782 1.00 46.47 196 VAL A C 1
ATOM 1581 O O . VAL A 1 196 ? -14.967 -4.993 48.188 1.00 46.47 196 VAL A O 1
ATOM 1584 N N . HIS A 1 197 ? -15.040 -3.570 46.478 1.00 42.47 197 HIS A N 1
ATOM 1585 C CA . HIS A 1 197 ? -14.848 -4.620 45.452 1.00 42.47 197 HIS A CA 1
ATOM 1586 C C . HIS A 1 197 ? -13.799 -4.297 44.367 1.00 42.47 197 HIS A C 1
ATOM 1588 O O . HIS A 1 197 ? -13.736 -5.010 43.359 1.00 42.47 197 HIS A O 1
ATOM 1594 N N . PHE A 1 198 ? -12.982 -3.249 44.528 1.00 48.97 198 PHE A N 1
ATOM 1595 C CA . PHE A 1 198 ? -12.016 -2.850 43.494 1.00 48.97 198 PHE A CA 1
ATOM 1596 C C . PHE A 1 198 ? -10.759 -3.747 43.426 1.00 48.97 198 PHE A C 1
ATOM 1598 O O . PHE A 1 198 ? -10.137 -3.811 42.371 1.00 48.97 198 PHE A O 1
ATOM 1605 N N . GLU A 1 199 ? -10.437 -4.525 44.472 1.00 34.69 199 GLU A N 1
ATOM 1606 C CA . GLU A 1 199 ? -9.146 -5.243 44.581 1.00 34.69 199 GLU A CA 1
ATOM 1607 C C . GLU A 1 199 ? -9.181 -6.786 44.586 1.00 34.69 199 GLU A C 1
ATOM 1609 O O . GLU A 1 199 ? -8.241 -7.425 45.056 1.00 34.69 199 GLU A O 1
ATOM 1614 N N . ARG A 1 200 ? -10.201 -7.456 44.036 1.00 36.69 200 ARG A N 1
ATOM 1615 C CA . ARG A 1 200 ? -10.060 -8.904 43.769 1.00 36.69 200 ARG A CA 1
ATOM 1616 C C . ARG A 1 200 ? -10.411 -9.266 42.329 1.00 36.69 200 ARG A C 1
ATOM 1618 O O . ARG A 1 200 ? -11.562 -9.123 41.916 1.00 36.69 200 ARG A O 1
ATOM 1625 N N . THR A 1 201 ? -9.372 -9.790 41.663 1.00 38.06 201 THR A N 1
ATOM 1626 C CA . THR A 1 201 ? -9.252 -10.436 40.338 1.00 38.06 201 THR A CA 1
ATOM 1627 C C . THR A 1 201 ? -9.312 -9.547 39.103 1.00 38.06 201 THR A C 1
ATOM 1629 O O . THR A 1 201 ? -10.392 -8.974 38.821 1.00 38.06 201 THR A O 1
#

Secondary structure (DSSP, 8-state):
------PPPPHHHHHHHHHHHHHHHHHTT----S-HHHHHHHHHHHHHHHHH--HHHHHHHHHHHHHHHHHHHHHSTTS--PPPHHHHHHHHHHHHTTGGGHHHH-SSS-HHHHHHHHHHHTT-----PPSSSPPPPHHHHHHHHHHHHHH---HHHHHHHHHHTT-TT--HHHHHHHHHHHTTSTT---GGGTSSSTT--

Radius of gyration: 34.12 Å; chains: 1; bounding box: 67×31×99 Å

Sequence (201 aa):
MSLISVSRIDPGQGFLLQEAVYNECVTLLQTTDHDDTEMEKIVHPLLAMIASATDRELAKYVEFLKEENRILRARVPGKQIHTKPHERERLLKLGKSLGHAVEELLTIVSPSTFYRWMRDETGRPRSKRPKGGQRKPKEIRELVIQIARTTGFGYSRIIGELQNLGLRRISRQTVRNILKEEMTSPTFFSPQIVDVHFERT